Protein AF-0000000084992393 (afdb_homodimer)

InterPro domains:
  IPR022476 Spore protein YabP/YqfC [PF07873] (16-88)
  IPR038705 YabP superfamily [G3DSA:2.60.40.2000] (27-83)

Radius of gyration: 20.04 Å; Cα contacts (8 Å, |Δi|>4): 445; chains: 2; bounding box: 53×51×75 Å

pLDDT: mean 79.69, std 23.75, range [25.02, 98.75]

Secondary structure (DSSP, 8-state):
------------TTS---EEEEETTTEEEEESEEEEEEE-SSEEEEEETTEEEEEEEEEEEEEEEETTTTEEEEEEEEEEEEEE-STTHHHHHHHHHHHHHHHH-/------------TTS---EEEEETTTEEEEESEEEEEEE-SSEEEEEETTEEEEEEEEEEEEEEEETTTTEEEEEEEEEEEEEE-STTHHHHHHHHHHHHHHHH-

Nearest PDB structures (foldseek):
  3ipf-assembly3_B  TM=9.757E-01  e=3.980E-05  Desulfitobacterium hafniense Y51
  3ipf-assembly2_A  TM=9.424E-01  e=3.560E-05  Desulfitobacterium hafniense Y51
  5ked-assembly1_D  TM=4.218E-01  e=1.353E+00  Klebsiella pneumoniae
  5kec-assembly3_A  TM=4.014E-01  e=6.454E+00  Klebsiella pneumoniae
  5kgo-assembly1_D  TM=3.257E-01  e=3.493E+00  Klebsiella pneumoniae

Solvent-accessible surface area (backbone atoms only — not comparable to full-atom values): 11212 Å² total; per-residue (Å²): 134,84,82,74,76,78,77,78,73,77,63,78,74,60,81,48,66,39,33,38,38,34,44,69,46,35,38,36,41,35,33,20,33,65,44,75,60,64,69,50,41,47,38,38,34,29,37,34,83,86,37,35,36,38,39,30,35,42,65,39,40,80,76,42,79,37,62,91,73,8,38,38,29,37,35,32,45,57,34,32,43,33,52,48,58,72,83,51,53,69,75,43,51,63,56,48,50,54,51,48,52,59,54,73,94,132,83,81,75,75,79,74,78,75,76,62,78,73,59,82,46,66,39,34,39,37,33,44,68,46,35,38,36,39,34,33,20,33,66,43,74,61,66,70,48,42,46,36,38,35,30,37,36,86,88,38,36,37,39,40,31,35,43,64,40,40,81,76,42,77,36,63,89,72,7,40,37,31,37,35,31,44,57,35,31,43,34,51,48,60,71,84,53,53,68,75,43,50,64,57,48,51,56,51,51,51,57,55,75,94

Structure (mmCIF, N/CA/C/O backbone):
data_AF-0000000084992393-model_v1
#
loop_
_entity.id
_entity.type
_entity.pdbx_description
1 polymer 'YabP family protein'
#
loop_
_atom_site.group_PDB
_atom_site.id
_atom_site.type_symbol
_atom_site.label_atom_id
_atom_site.label_alt_id
_atom_site.label_comp_id
_atom_site.label_asym_id
_atom_site.label_entity_id
_atom_site.label_seq_id
_atom_site.pdbx_PDB_ins_code
_atom_site.Cartn_x
_atom_site.Cartn_y
_atom_site.Cartn_z
_atom_site.occupancy
_atom_site.B_iso_or_equiv
_atom_site.auth_seq_id
_atom_site.auth_comp_id
_atom_site.auth_asym_id
_atom_site.auth_atom_id
_atom_site.pdbx_PDB_model_num
ATOM 1 N N . MET A 1 1 ? -7.574 -2.109 -56.125 1 25.33 1 MET A N 1
ATOM 2 C CA . MET A 1 1 ? -7.016 -1.32 -55.031 1 25.33 1 MET A CA 1
ATOM 3 C C . MET A 1 1 ? -6.961 -2.137 -53.75 1 25.33 1 MET A C 1
ATOM 5 O O . MET A 1 1 ? -7.973 -2.693 -53.312 1 25.33 1 MET A O 1
ATOM 9 N N . ALA A 1 2 ? -5.883 -2.693 -53.281 1 28.75 2 ALA A N 1
ATOM 10 C CA . ALA A 1 2 ? -5.738 -3.811 -52.375 1 28.75 2 ALA A CA 1
ATOM 11 C C . ALA A 1 2 ? -5.961 -3.357 -50.938 1 28.75 2 ALA A C 1
ATOM 13 O O . ALA A 1 2 ? -5.57 -2.25 -50.562 1 28.75 2 ALA A O 1
ATOM 14 N N . ILE A 1 3 ? -6.984 -3.684 -50.188 1 27.61 3 ILE A N 1
ATOM 15 C CA . ILE A 1 3 ? -7.371 -3.273 -48.812 1 27.61 3 ILE A CA 1
ATOM 16 C C . ILE A 1 3 ? -6.289 -3.682 -47.844 1 27.61 3 ILE A C 1
ATOM 18 O O . ILE A 1 3 ? -5.898 -4.852 -47.781 1 27.61 3 ILE A O 1
ATOM 22 N N . GLU A 1 4 ? -5.297 -3.037 -47.531 1 27.86 4 GLU A N 1
ATOM 23 C CA . GLU A 1 4 ? -4.191 -3.408 -46.656 1 27.86 4 GLU A CA 1
ATOM 24 C C . GLU A 1 4 ? -4.672 -3.633 -45.25 1 27.86 4 GLU A C 1
ATOM 26 O O . GLU A 1 4 ? -5.332 -2.77 -44.656 1 27.86 4 GLU A O 1
ATOM 31 N N . ILE A 1 5 ? -5.09 -4.793 -44.875 1 26.44 5 ILE A N 1
ATOM 32 C CA . ILE A 1 5 ? -5.457 -5.199 -43.531 1 26.44 5 ILE A CA 1
ATOM 33 C C . ILE A 1 5 ? -4.344 -4.816 -42.562 1 26.44 5 ILE A C 1
ATOM 35 O O . ILE A 1 5 ? -3.229 -5.336 -42.625 1 26.44 5 ILE A O 1
ATOM 39 N N . ARG A 1 6 ? -3.939 -3.625 -42.281 1 32.31 6 ARG A N 1
ATOM 40 C CA . ARG A 1 6 ? -3.008 -3.219 -41.25 1 32.31 6 ARG A CA 1
ATOM 41 C C . ARG A 1 6 ? -3.232 -4.023 -39.969 1 32.31 6 ARG A C 1
ATOM 43 O O . ARG A 1 6 ? -4.293 -3.928 -39.344 1 32.31 6 ARG A O 1
ATOM 50 N N . ARG A 1 7 ? -3.041 -5.324 -39.812 1 30.08 7 ARG A N 1
ATOM 51 C CA . ARG A 1 7 ? -2.951 -6.328 -38.781 1 30.08 7 ARG A CA 1
ATOM 52 C C . ARG A 1 7 ? -2.229 -5.773 -37.562 1 30.08 7 ARG A C 1
ATOM 54 O O . ARG A 1 7 ? -1 -5.672 -37.531 1 30.08 7 ARG A O 1
ATOM 61 N N . GLY A 1 8 ? -2.414 -4.566 -37.062 1 35.12 8 GLY A N 1
ATOM 62 C CA . GLY A 1 8 ? -2.008 -3.887 -35.844 1 35.12 8 GLY A CA 1
ATOM 63 C C . GLY A 1 8 ? -1.893 -4.82 -34.656 1 35.12 8 GLY A C 1
ATOM 64 O O . GLY A 1 8 ? -2.9 -5.305 -34.125 1 35.12 8 GLY A O 1
ATOM 65 N N . GLY A 1 9 ? -1.032 -5.82 -34.625 1 33.69 9 GLY A N 1
ATOM 66 C CA . GLY A 1 9 ? -0.6 -6.93 -33.781 1 33.69 9 GLY A CA 1
ATOM 67 C C . GLY A 1 9 ? -0.574 -6.586 -32.312 1 33.69 9 GLY A C 1
ATOM 68 O O . GLY A 1 9 ? 0.218 -5.75 -31.859 1 33.69 9 GLY A O 1
ATOM 69 N N . GLU A 1 10 ? -1.63 -6.422 -31.703 1 34.16 10 GLU A N 1
ATOM 70 C CA . GLU A 1 10 ? -1.943 -6.395 -30.281 1 34.16 10 GLU A CA 1
ATOM 71 C C . GLU A 1 10 ? -1.099 -7.402 -29.5 1 34.16 10 GLU A C 1
ATOM 73 O O . GLU A 1 10 ? -1.395 -8.602 -29.516 1 34.16 10 GLU A O 1
ATOM 78 N N . LYS A 1 11 ? 0.183 -7.543 -29.797 1 37.25 11 LYS A N 1
ATOM 79 C CA . LYS A 1 11 ? 1.171 -8.297 -29.031 1 37.25 11 LYS A CA 1
ATOM 80 C C . LYS A 1 11 ? 0.757 -8.43 -27.578 1 37.25 11 LYS A C 1
ATOM 82 O O . LYS A 1 11 ? 0.057 -7.562 -27.047 1 37.25 11 LYS A O 1
ATOM 87 N N . MET A 1 12 ? 0.707 -9.734 -27.031 1 35.75 12 MET A N 1
ATOM 88 C CA . MET A 1 12 ? 0.339 -10.164 -25.672 1 35.75 12 MET A CA 1
ATOM 89 C C . MET A 1 12 ? 0.894 -9.203 -24.625 1 35.75 12 MET A C 1
ATOM 91 O O . MET A 1 12 ? 2 -9.398 -24.125 1 35.75 12 MET A O 1
ATOM 95 N N . GLU A 1 13 ? 1.14 -8.094 -24.922 1 41.34 13 GLU A N 1
ATOM 96 C CA . GLU A 1 13 ? 1.379 -7.039 -23.938 1 41.34 13 GLU A CA 1
ATOM 97 C C . GLU A 1 13 ? 0.728 -7.375 -22.609 1 41.34 13 GLU A C 1
ATOM 99 O O . GLU A 1 13 ? 0.691 -6.543 -21.703 1 41.34 13 GLU A O 1
ATOM 104 N N . GLY A 1 14 ? -0.02 -8.312 -22.406 1 42 14 GLY A N 1
ATOM 105 C CA . GLY A 1 14 ? -0.809 -9.062 -21.438 1 42 14 GLY A CA 1
ATOM 106 C C . GLY A 1 14 ? 0.001 -9.539 -20.25 1 42 14 GLY A C 1
ATOM 107 O O . GLY A 1 14 ? -0.522 -10.234 -19.375 1 42 14 GLY A O 1
ATOM 108 N N . ALA A 1 15 ? 1.089 -10.094 -20.672 1 48.75 15 ALA A N 1
ATOM 109 C CA . ALA A 1 15 ? 1.801 -10.523 -19.469 1 48.75 15 ALA A CA 1
ATOM 110 C C . ALA A 1 15 ? 1.79 -9.422 -18.406 1 48.75 15 ALA A C 1
ATOM 112 O O . ALA A 1 15 ? 2.346 -8.344 -18.625 1 48.75 15 ALA A O 1
ATOM 113 N N . GLY A 1 16 ? 0.555 -9.102 -17.844 1 67.25 16 GLY A N 1
ATOM 114 C CA . GLY A 1 16 ? -0.214 -8.078 -17.156 1 67.25 16 GLY A CA 1
ATOM 115 C C . GLY A 1 16 ? 0.619 -7.25 -16.203 1 67.25 16 GLY A C 1
ATOM 116 O O . GLY A 1 16 ? 1.687 -7.684 -15.766 1 67.25 16 GLY A O 1
ATOM 117 N N . ARG A 1 17 ? 0.593 -5.906 -16.328 1 89.06 17 ARG A N 1
ATOM 118 C CA . ARG A 1 17 ? 1.164 -4.914 -15.414 1 89.06 17 ARG A CA 1
ATOM 119 C C . ARG A 1 17 ? 0.577 -5.055 -14.016 1 89.06 17 ARG A C 1
ATOM 121 O O . ARG A 1 17 ? -0.581 -5.445 -13.859 1 89.06 17 ARG A O 1
ATOM 128 N N . HIS A 1 18 ? 1.533 -5.039 -13.086 1 96.69 18 HIS A N 1
ATOM 129 C CA . HIS A 1 18 ? 1.067 -5.016 -11.703 1 96.69 18 HIS A CA 1
ATOM 130 C C . HIS A 1 18 ? 0.791 -3.592 -11.234 1 96.69 18 HIS A C 1
ATOM 132 O O . HIS A 1 18 ? 1.672 -2.732 -11.297 1 96.69 18 HIS A O 1
ATOM 138 N N . THR A 1 19 ? -0.368 -3.4 -10.906 1 97.81 19 THR A N 1
ATOM 139 C CA . THR A 1 19 ? -0.789 -2.1 -10.391 1 97.81 19 THR A CA 1
ATOM 140 C C . THR A 1 19 ? -1.691 -2.266 -9.172 1 97.81 19 THR A C 1
ATOM 142 O O . THR A 1 19 ? -2.428 -3.248 -9.07 1 97.81 19 THR A O 1
ATOM 145 N N . ILE A 1 20 ? -1.562 -1.345 -8.188 1 98.31 20 ILE A N 1
ATOM 146 C CA . ILE A 1 20 ? -2.465 -1.277 -7.043 1 98.31 20 ILE A CA 1
ATOM 147 C C . ILE A 1 20 ? -3.143 0.091 -7.004 1 98.31 20 ILE A C 1
ATOM 149 O O . ILE 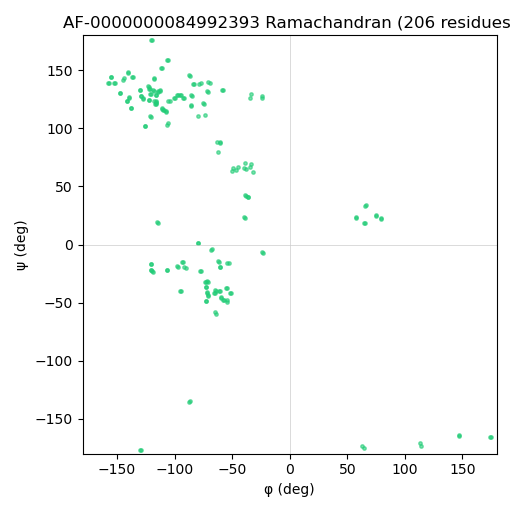A 1 20 ? -2.482 1.122 -7.152 1 98.31 20 ILE A O 1
ATOM 153 N N . THR A 1 21 ? -4.426 0.088 -6.883 1 98.56 21 THR A N 1
ATOM 154 C CA . THR A 1 21 ? -5.18 1.313 -6.637 1 98.56 21 THR A CA 1
ATOM 155 C C . THR A 1 21 ? -5.996 1.2 -5.355 1 98.56 21 THR A C 1
ATOM 157 O O . THR A 1 21 ? -6.758 0.245 -5.18 1 98.56 21 THR A O 1
ATOM 160 N N . LEU A 1 22 ? -5.801 2.096 -4.48 1 98.5 22 LEU A N 1
ATOM 161 C CA . LEU A 1 22 ? -6.562 2.17 -3.238 1 98.5 22 LEU A CA 1
ATOM 162 C C . LEU A 1 22 ? -7.375 3.459 -3.174 1 98.5 22 LEU A C 1
ATOM 164 O O . LEU A 1 22 ? -6.82 4.555 -3.281 1 98.5 22 LEU A O 1
ATOM 168 N N . GLN A 1 23 ? -8.664 3.244 -3.029 1 97.75 23 GLN A N 1
ATOM 169 C CA . GLN A 1 23 ? -9.562 4.395 -2.957 1 97.75 23 GLN A CA 1
ATOM 170 C C . GLN A 1 23 ? -10.125 4.562 -1.549 1 97.75 23 GLN A C 1
ATOM 172 O O . GLN A 1 23 ? -10.82 3.68 -1.044 1 97.75 23 GLN A O 1
ATOM 177 N N . GLU A 1 24 ? -9.789 5.672 -0.884 1 95.88 24 GLU A N 1
ATOM 178 C CA . GLU A 1 24 ? -10.305 6.117 0.408 1 95.88 24 GLU A CA 1
ATOM 179 C C . GLU A 1 24 ? -10.062 5.066 1.488 1 95.88 24 GLU A C 1
ATOM 181 O O . GLU A 1 24 ? -10.891 4.891 2.387 1 95.88 24 GLU A O 1
ATOM 186 N N . ARG A 1 25 ? -9.078 4.227 1.242 1 96.88 25 ARG A N 1
ATOM 187 C CA . ARG A 1 25 ? -8.703 3.129 2.127 1 96.88 25 ARG A CA 1
ATOM 188 C C . ARG A 1 25 ? -9.82 2.092 2.213 1 96.88 25 ARG A C 1
ATOM 190 O O . ARG A 1 25 ? -9.844 1.278 3.137 1 96.88 25 ARG A O 1
ATOM 197 N N . LYS A 1 26 ? -10.789 2.066 1.25 1 97.88 26 LYS A N 1
ATOM 198 C CA . LYS A 1 26 ? -11.977 1.229 1.385 1 97.88 26 LYS A CA 1
ATOM 199 C C . LYS A 1 26 ? -12.078 0.226 0.239 1 97.88 26 LYS A C 1
ATOM 201 O O . LYS A 1 26 ? -12.781 -0.78 0.346 1 97.88 26 LYS A O 1
ATOM 206 N N . ARG A 1 27 ? -11.453 0.531 -0.788 1 98.62 27 ARG A N 1
ATOM 207 C CA . ARG A 1 27 ? -11.523 -0.331 -1.963 1 98.62 27 ARG A CA 1
ATOM 208 C C . ARG A 1 27 ? -10.164 -0.423 -2.654 1 98.62 27 ARG A C 1
ATOM 210 O O . ARG A 1 27 ? -9.602 0.594 -3.064 1 98.62 27 ARG A O 1
ATOM 217 N N . LEU A 1 28 ? -9.703 -1.655 -2.797 1 98.69 28 LEU A N 1
ATOM 218 C CA . LEU A 1 28 ? -8.414 -1.888 -3.445 1 98.69 28 LEU A CA 1
ATOM 219 C C . LEU A 1 28 ? -8.586 -2.738 -4.699 1 98.69 28 LEU A C 1
ATOM 221 O O . LEU A 1 28 ? -9.305 -3.74 -4.684 1 98.69 28 LEU A O 1
ATOM 225 N N . VAL A 1 29 ? -7.953 -2.275 -5.746 1 98.38 29 VAL A N 1
ATOM 226 C CA . VAL A 1 29 ? -7.875 -3.047 -6.98 1 98.38 29 VAL A CA 1
ATOM 227 C C . VAL A 1 29 ? -6.418 -3.393 -7.285 1 98.38 29 VAL A C 1
ATOM 229 O O . VAL A 1 29 ? -5.57 -2.502 -7.371 1 98.38 29 VAL A O 1
ATOM 232 N N . ALA A 1 30 ? -6.152 -4.656 -7.371 1 98.19 30 ALA A N 1
ATOM 233 C CA . ALA A 1 30 ? -4.824 -5.125 -7.754 1 98.19 30 ALA A CA 1
ATOM 234 C C . ALA A 1 30 ? -4.863 -5.855 -9.094 1 98.19 30 ALA A C 1
ATOM 236 O O . ALA A 1 30 ? -5.742 -6.688 -9.328 1 98.19 30 ALA A O 1
ATOM 237 N N . GLU A 1 31 ? -3.965 -5.473 -9.945 1 97.12 31 GLU A N 1
ATOM 238 C CA . GLU A 1 31 ? -3.73 -6.188 -11.203 1 97.12 31 GLU A CA 1
ATOM 239 C C . GLU A 1 31 ? -2.434 -6.988 -11.141 1 97.12 31 GLU A C 1
ATOM 241 O O . GLU A 1 31 ? -1.516 -6.645 -10.398 1 97.12 31 GLU A O 1
ATOM 246 N N . GLY A 1 32 ? -2.361 -7.988 -12.016 1 96.69 32 GLY A N 1
ATOM 247 C CA . GLY A 1 32 ? -1.168 -8.82 -12.039 1 96.69 32 GLY A CA 1
ATOM 248 C C . GLY A 1 32 ? -1.095 -9.797 -10.875 1 96.69 32 GLY A C 1
ATOM 249 O O . GLY A 1 32 ? -0.006 -10.109 -10.391 1 96.69 32 GLY A O 1
ATOM 250 N N . VAL A 1 33 ? -2.24 -10.141 -10.344 1 96.56 33 VAL A N 1
ATOM 251 C CA . VAL A 1 33 ? -2.334 -11.125 -9.266 1 96.56 33 VAL A CA 1
ATOM 252 C C . VAL A 1 33 ? -2.395 -12.531 -9.859 1 96.56 33 VAL A C 1
ATOM 254 O O . VAL A 1 33 ? -3.209 -12.805 -10.742 1 96.56 33 VAL A O 1
ATOM 257 N N . ARG A 1 34 ? -1.54 -13.336 -9.359 1 95.94 34 ARG A N 1
ATOM 258 C CA . ARG A 1 34 ? -1.445 -14.688 -9.898 1 95.94 34 ARG A CA 1
ATOM 259 C C . ARG A 1 34 ? -2.277 -15.664 -9.078 1 95.94 34 ARG A C 1
ATOM 261 O O . ARG A 1 34 ? -2.875 -16.594 -9.625 1 95.94 34 ARG A O 1
ATOM 268 N N . GLN A 1 35 ? -2.242 -15.477 -7.773 1 96.25 35 GLN A N 1
ATOM 269 C CA . GLN A 1 35 ? -2.938 -16.375 -6.859 1 96.25 35 GLN A CA 1
ATOM 270 C C . GLN A 1 35 ? -3.266 -15.672 -5.543 1 96.25 35 GLN A C 1
ATOM 272 O O . GLN A 1 35 ? -2.49 -14.844 -5.066 1 96.25 35 GLN A O 1
ATOM 277 N N . VAL A 1 36 ? -4.387 -16.031 -5.051 1 97.12 36 VAL A N 1
ATOM 278 C CA . VAL A 1 36 ? -4.711 -15.602 -3.699 1 97.12 36 VAL A CA 1
ATOM 279 C C . VAL A 1 36 ? -4.551 -16.766 -2.727 1 97.12 36 VAL A C 1
ATOM 281 O O . VAL A 1 36 ? -5.066 -17.859 -2.967 1 97.12 36 VAL A O 1
ATOM 284 N N . GLY A 1 37 ? -3.727 -16.531 -1.729 1 94.56 37 GLY A N 1
ATOM 285 C CA . GLY A 1 37 ? -3.529 -17.531 -0.697 1 94.56 37 GLY A CA 1
ATOM 286 C C . GLY A 1 37 ? -4.531 -17.422 0.436 1 94.56 37 GLY A C 1
ATOM 287 O O . GLY A 1 37 ? -5.734 -17.297 0.197 1 94.56 37 GLY A O 1
ATOM 288 N N . THR A 1 38 ? -4.094 -17.516 1.626 1 91.25 38 THR A N 1
ATOM 289 C CA . THR A 1 38 ? -4.941 -17.422 2.811 1 91.25 38 THR A CA 1
ATOM 290 C C . THR A 1 38 ? -5.477 -16 2.99 1 91.25 38 THR A C 1
ATOM 292 O O . THR A 1 38 ? -4.77 -15.031 2.715 1 91.25 38 THR A O 1
ATOM 295 N N . PHE A 1 39 ? -6.793 -16.031 3.381 1 94 39 PHE A N 1
ATOM 296 C CA . PHE A 1 39 ? -7.352 -14.711 3.635 1 94 39 PHE A CA 1
ATOM 297 C C . PHE A 1 39 ? -8.344 -14.75 4.793 1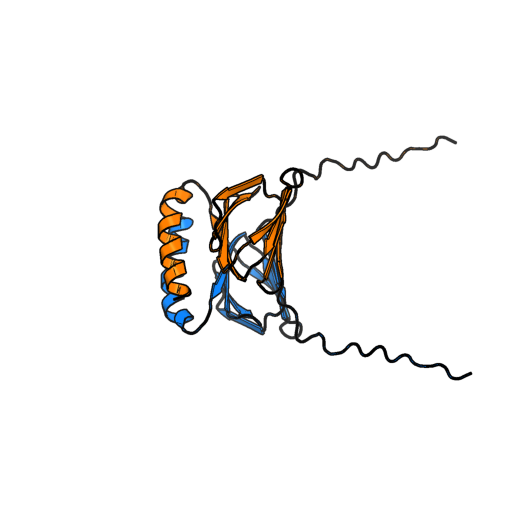 94 39 PHE A C 1
ATOM 299 O O . PHE A 1 39 ? -8.922 -15.805 5.082 1 94 39 PHE A O 1
ATOM 306 N N . SER A 1 40 ? -8.273 -13.68 5.559 1 96.31 40 SER A N 1
ATOM 307 C CA . SER A 1 40 ? -9.234 -13.367 6.617 1 96.31 40 SER A CA 1
ATOM 308 C C . SER A 1 40 ? -9.758 -11.938 6.484 1 96.31 40 SER A C 1
ATOM 310 O O . SER A 1 40 ? -9.453 -11.25 5.512 1 96.31 40 SER A O 1
ATOM 312 N N . ASP A 1 41 ? -10.547 -11.617 7.441 1 96.94 41 ASP A N 1
ATOM 313 C CA . ASP A 1 41 ? -11.078 -10.258 7.375 1 96.94 41 ASP A CA 1
ATOM 314 C C . ASP A 1 41 ? -10.055 -9.242 7.883 1 96.94 41 ASP A C 1
ATOM 316 O O . ASP A 1 41 ? -10.297 -8.031 7.832 1 96.94 41 ASP A O 1
ATOM 320 N N . THR A 1 42 ? -8.906 -9.672 8.258 1 96.06 42 THR A N 1
ATOM 321 C CA . THR A 1 42 ? -7.887 -8.75 8.742 1 96.06 42 THR A CA 1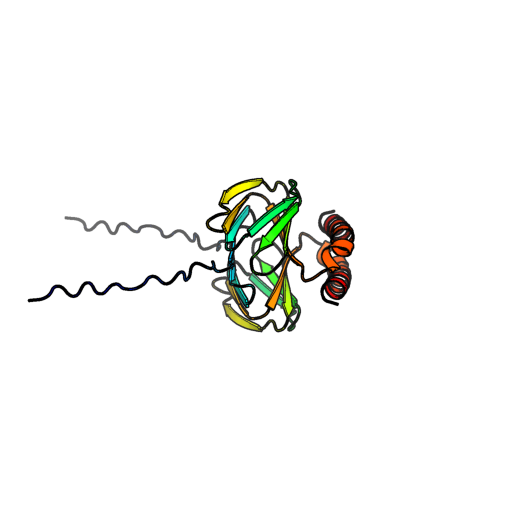
ATOM 322 C C . THR A 1 42 ? -6.633 -8.828 7.879 1 96.06 42 THR A C 1
ATOM 324 O O . THR A 1 42 ? -5.77 -7.945 7.949 1 96.06 42 THR A O 1
ATOM 327 N N . GLU A 1 43 ? -6.5 -9.945 7.047 1 95.5 43 GLU A N 1
ATOM 328 C CA . GLU A 1 43 ? -5.297 -10.133 6.242 1 95.5 43 GLU A CA 1
ATOM 329 C C . GLU A 1 43 ? -5.594 -10.938 4.98 1 95.5 43 GLU A C 1
ATOM 331 O O . GLU A 1 43 ? -6.316 -11.938 5.031 1 95.5 43 GLU A O 1
ATOM 336 N N . ILE A 1 44 ? -5.012 -10.539 3.867 1 97.06 44 ILE A N 1
ATOM 337 C CA . ILE A 1 44 ? -5.047 -11.289 2.615 1 97.06 44 ILE A CA 1
ATOM 338 C C . ILE A 1 44 ? -3.631 -11.422 2.057 1 97.06 44 ILE A C 1
ATOM 340 O O . ILE A 1 44 ? -2.883 -10.438 2.004 1 97.06 44 ILE A O 1
ATOM 344 N N . ARG A 1 45 ? -3.295 -12.609 1.658 1 95.75 45 ARG A N 1
ATOM 345 C CA . ARG A 1 45 ? -2.008 -12.867 1.021 1 95.75 45 ARG A CA 1
ATOM 346 C C . ARG A 1 45 ? -2.193 -13.258 -0.442 1 95.75 45 ARG A C 1
ATOM 348 O O . ARG A 1 45 ? -3.01 -14.125 -0.761 1 95.75 45 ARG A O 1
ATOM 355 N N . ALA A 1 46 ? -1.428 -12.664 -1.249 1 95.56 46 ALA A N 1
ATOM 356 C CA . ALA A 1 46 ? -1.531 -12.961 -2.676 1 95.56 46 ALA A CA 1
ATOM 357 C C . ALA A 1 46 ? -0.153 -13.008 -3.328 1 95.56 46 ALA A C 1
ATOM 359 O O . ALA A 1 46 ? 0.766 -12.305 -2.904 1 95.56 46 ALA A O 1
ATOM 360 N N . ASP A 1 47 ? -0.109 -13.812 -4.277 1 94.62 47 ASP A N 1
ATOM 361 C CA . ASP A 1 47 ? 1.078 -13.836 -5.125 1 94.62 47 ASP A CA 1
ATOM 362 C C . ASP A 1 47 ? 0.876 -12.969 -6.371 1 94.62 47 ASP A C 1
ATOM 364 O O . ASP A 1 47 ? -0.134 -13.102 -7.062 1 94.62 47 ASP A O 1
ATOM 368 N N . THR A 1 48 ? 1.817 -12.102 -6.598 1 94.75 48 THR A N 1
ATOM 369 C CA . THR A 1 48 ? 1.729 -11.227 -7.762 1 94.75 48 THR A CA 1
ATOM 370 C C . THR A 1 48 ? 2.924 -11.43 -8.688 1 94.75 48 THR A C 1
ATOM 372 O O . THR A 1 48 ? 3.818 -12.227 -8.391 1 94.75 48 THR A O 1
ATOM 375 N N . LEU A 1 49 ? 2.877 -10.766 -9.75 1 91.19 49 LEU A N 1
ATOM 376 C CA . LEU A 1 49 ? 3.994 -10.781 -10.688 1 91.19 49 LEU A CA 1
ATOM 377 C C . LEU A 1 49 ? 5.262 -10.25 -10.039 1 91.19 49 LEU A C 1
ATOM 379 O O . LEU A 1 49 ? 6.371 -10.531 -10.5 1 91.19 49 LEU A O 1
ATOM 383 N N . MET A 1 50 ? 5.035 -9.508 -8.922 1 90.19 50 MET A N 1
ATOM 384 C CA . MET A 1 50 ? 6.172 -8.836 -8.305 1 90.19 50 MET A CA 1
ATOM 385 C C . MET A 1 50 ? 6.445 -9.391 -6.91 1 90.19 50 MET A C 1
ATOM 387 O O . MET A 1 50 ? 7.035 -8.711 -6.07 1 90.19 50 MET A O 1
ATOM 391 N N . GLY A 1 51 ? 5.977 -10.516 -6.629 1 89.06 51 GLY A N 1
ATOM 392 C CA . GLY A 1 51 ? 6.195 -11.141 -5.332 1 89.06 51 GLY A CA 1
ATOM 393 C C . GLY A 1 51 ? 4.926 -11.266 -4.512 1 89.06 51 GLY A C 1
ATOM 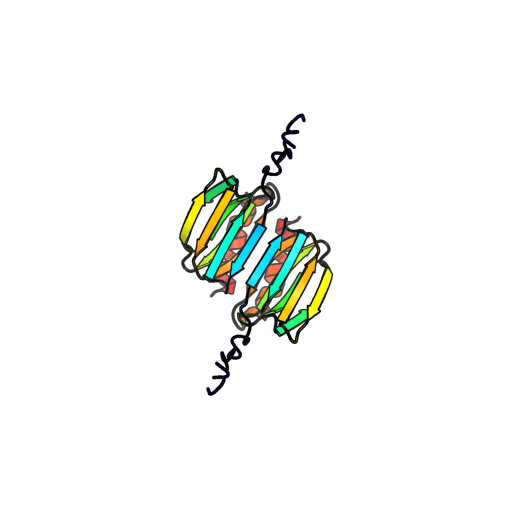394 O O . GLY A 1 51 ? 3.824 -11.055 -5.023 1 89.06 51 GLY A O 1
ATOM 395 N N . GLN A 1 52 ? 5.117 -11.648 -3.295 1 93.19 52 GLN A N 1
ATOM 396 C CA . GLN A 1 52 ? 3.973 -11.805 -2.408 1 93.19 52 GLN A CA 1
ATOM 397 C C . GLN A 1 52 ? 3.498 -10.461 -1.874 1 93.19 52 GLN A C 1
ATOM 399 O O . GLN A 1 52 ? 4.312 -9.617 -1.499 1 93.19 52 GLN A O 1
ATOM 404 N N . LEU A 1 53 ? 2.268 -10.367 -1.86 1 94.38 53 LEU A N 1
ATOM 405 C CA . LEU A 1 53 ? 1.594 -9.164 -1.38 1 94.38 53 LEU A CA 1
ATOM 406 C C . LEU A 1 53 ? 0.769 -9.469 -0.133 1 94.38 53 LEU A C 1
ATOM 408 O O . LEU A 1 53 ? -0.014 -10.422 -0.117 1 94.38 53 LEU A O 1
ATOM 412 N N . LEU A 1 54 ? 0.994 -8.672 0.859 1 95 54 LEU A N 1
ATOM 413 C CA . LEU A 1 54 ? 0.194 -8.758 2.076 1 95 54 LEU A CA 1
ATOM 414 C C . LEU A 1 54 ? -0.698 -7.527 2.229 1 95 54 LEU A C 1
ATOM 416 O O . LEU A 1 54 ? -0.204 -6.402 2.301 1 95 54 LEU A O 1
ATOM 420 N N . LEU A 1 55 ? -1.943 -7.77 2.209 1 96.75 55 LEU A N 1
ATOM 421 C CA . LEU A 1 55 ? -2.932 -6.734 2.486 1 96.75 55 LEU A CA 1
ATOM 422 C C . LEU A 1 55 ? -3.445 -6.844 3.918 1 96.75 55 LEU A C 1
ATOM 424 O O . LEU A 1 55 ? -3.922 -7.902 4.332 1 96.75 55 LEU A O 1
ATOM 428 N N . LYS A 1 56 ? -3.34 -5.742 4.598 1 94.38 56 LYS A N 1
ATOM 429 C CA . LYS A 1 56 ? -3.799 -5.699 5.984 1 94.38 56 LYS A CA 1
ATOM 430 C C . LYS A 1 56 ? -4.93 -4.691 6.16 1 94.38 56 LYS A C 1
ATOM 432 O O . LYS A 1 56 ? -4.902 -3.611 5.566 1 94.38 56 LYS A O 1
ATOM 437 N N . GLY A 1 57 ? -5.871 -5.121 7.047 1 96.06 57 GLY A N 1
ATOM 438 C CA . GLY A 1 57 ? -6.977 -4.207 7.301 1 96.06 57 GLY A CA 1
ATOM 439 C C . GLY A 1 57 ? -8.055 -4.809 8.18 1 96.06 57 GLY A C 1
ATOM 440 O O . GLY A 1 57 ? -7.777 -5.688 9 1 96.06 57 GLY A O 1
ATOM 441 N N . GLU A 1 58 ? -9.109 -4.145 8.148 1 96.5 58 GLU A N 1
ATOM 442 C CA . GLU A 1 58 ? -10.281 -4.605 8.891 1 96.5 58 GLU A CA 1
ATOM 443 C C . GLU A 1 58 ? -11.484 -4.793 7.969 1 96.5 58 GLU A C 1
ATOM 445 O O . GLU A 1 58 ? -11.75 -3.947 7.117 1 96.5 58 GLU A O 1
ATOM 450 N N . GLY A 1 59 ? -12.148 -5.914 8.203 1 97.81 59 GLY A N 1
ATOM 451 C CA . GLY A 1 59 ? -13.336 -6.176 7.414 1 97.81 59 GLY A CA 1
ATOM 452 C C . GLY A 1 59 ? -13.039 -6.398 5.941 1 97.81 59 GLY A C 1
ATOM 453 O O . GLY A 1 59 ? -13.82 -6.004 5.074 1 97.81 59 GLY A O 1
ATOM 454 N N . LEU A 1 60 ? -11.93 -6.977 5.668 1 97.69 60 LEU A N 1
ATOM 455 C CA . LEU A 1 60 ? -11.531 -7.207 4.285 1 97.69 60 LEU A CA 1
ATOM 456 C C . LEU A 1 60 ? -12.383 -8.297 3.645 1 97.69 60 LEU A C 1
ATOM 458 O O . LEU A 1 60 ? -12.609 -9.352 4.246 1 97.69 60 LEU A O 1
ATOM 462 N N . GLN A 1 61 ? -12.875 -7.973 2.434 1 98.31 61 GLN A N 1
ATOM 463 C CA . GLN A 1 61 ? -13.695 -8.906 1.671 1 98.31 61 GLN A CA 1
ATOM 464 C C . GLN A 1 61 ? -13.344 -8.859 0.186 1 98.31 61 GLN A C 1
ATOM 466 O O . GLN A 1 61 ? -13.398 -7.797 -0.435 1 98.31 61 GLN A O 1
ATOM 471 N N . ILE A 1 62 ? -13.055 -10.008 -0.31 1 98.44 62 ILE A N 1
ATOM 472 C CA . ILE A 1 62 ? -12.82 -10.086 -1.747 1 98.44 62 ILE A CA 1
ATOM 473 C C . ILE A 1 62 ? -14.148 -9.992 -2.496 1 98.44 62 ILE A C 1
ATOM 475 O O . ILE A 1 62 ? -15.023 -10.836 -2.33 1 98.44 62 ILE A O 1
ATOM 479 N N . THR A 1 63 ? -14.266 -9.023 -3.33 1 98.5 63 THR A N 1
ATOM 480 C CA . THR A 1 63 ? -15.523 -8.82 -4.039 1 98.5 63 THR A CA 1
ATOM 481 C C . THR A 1 63 ? -15.391 -9.227 -5.504 1 98.5 63 THR A C 1
ATOM 483 O O . THR A 1 63 ? -16.391 -9.453 -6.184 1 98.5 63 THR A O 1
ATOM 486 N N . GLU A 1 64 ? -14.172 -9.234 -5.973 1 98 64 GLU A N 1
ATOM 487 C CA . GLU A 1 64 ? -13.906 -9.68 -7.336 1 98 64 GLU A CA 1
ATOM 488 C C . GLU A 1 64 ? -12.539 -10.359 -7.441 1 98 64 GLU A C 1
ATOM 490 O O . GLU A 1 64 ? -11.547 -9.844 -6.93 1 98 64 GLU A O 1
ATOM 495 N N . LEU A 1 65 ? -12.5 -11.523 -8.039 1 97.12 65 LEU A N 1
ATOM 496 C CA . LEU A 1 65 ? -11.266 -12.227 -8.352 1 97.12 65 LEU A CA 1
ATOM 497 C C . LEU A 1 65 ? -11.328 -12.844 -9.742 1 97.12 65 LEU A C 1
ATOM 499 O O . LEU A 1 65 ? -12.227 -13.633 -10.039 1 97.12 65 LEU A O 1
ATOM 503 N N . ASN A 1 66 ? -10.508 -12.438 -10.562 1 96.88 66 ASN A N 1
ATOM 504 C CA . ASN A 1 66 ? -10.312 -13.039 -11.875 1 96.88 66 ASN A CA 1
ATOM 505 C C . ASN A 1 66 ? -8.852 -13.422 -12.102 1 96.88 66 ASN A C 1
ATOM 507 O O . ASN A 1 66 ? -8.016 -12.562 -12.391 1 96.88 66 ASN A O 1
ATOM 511 N N . LEU A 1 67 ? -8.555 -14.57 -11.984 1 92.12 67 LEU A N 1
ATOM 512 C CA . LEU A 1 67 ? -7.164 -15.008 -12.039 1 92.12 67 LEU A CA 1
ATOM 513 C C . LEU A 1 67 ? -6.668 -15.047 -13.484 1 92.12 67 LEU A C 1
ATOM 515 O O . LEU A 1 67 ? -5.457 -15.008 -13.727 1 92.12 67 LEU A O 1
ATOM 519 N N . GLU A 1 68 ? -7.555 -15.164 -14.484 1 92.38 68 GLU A N 1
ATOM 520 C CA . GLU A 1 68 ? -7.148 -15.109 -15.883 1 92.38 68 GLU A CA 1
ATOM 521 C C . GLU A 1 68 ? -6.598 -13.734 -16.25 1 92.38 68 GLU A C 1
ATOM 523 O O . GLU A 1 68 ? -5.551 -13.625 -16.891 1 92.38 68 GLU A O 1
ATOM 528 N N . THR A 1 69 ? -7.234 -12.711 -15.773 1 93.25 69 THR A N 1
ATOM 529 C CA . THR A 1 69 ? -6.793 -11.352 -16.062 1 93.25 69 THR A CA 1
ATOM 530 C C . THR A 1 69 ? -5.859 -10.844 -14.969 1 93.25 69 THR A C 1
ATOM 532 O O . THR A 1 69 ? -5.203 -9.82 -15.133 1 93.25 69 THR A O 1
ATOM 535 N N . GLY A 1 70 ? -5.887 -11.555 -13.891 1 95.69 70 GLY A N 1
ATOM 536 C CA . GLY A 1 70 ? -5.066 -11.172 -12.75 1 95.69 70 GLY A CA 1
ATOM 537 C C . GLY A 1 70 ? -5.668 -10.047 -11.93 1 95.69 70 GLY A C 1
ATOM 538 O O . GLY A 1 70 ? -4.945 -9.289 -11.281 1 95.69 70 GLY A O 1
ATOM 539 N N . ARG A 1 71 ? -6.895 -9.82 -11.977 1 97.25 71 ARG A N 1
ATOM 540 C CA . ARG A 1 71 ? -7.559 -8.711 -11.305 1 97.25 71 ARG A CA 1
ATOM 541 C C . ARG A 1 71 ? -8.156 -9.164 -9.977 1 97.25 71 ARG A C 1
ATOM 543 O O . ARG A 1 71 ? -8.867 -10.172 -9.914 1 97.25 71 ARG A O 1
ATOM 550 N N . LEU A 1 72 ? -7.883 -8.469 -8.867 1 98.38 72 LEU A N 1
ATOM 551 C CA . LEU A 1 72 ? -8.398 -8.672 -7.52 1 98.38 72 LEU A CA 1
ATOM 552 C C . LEU A 1 72 ? -8.984 -7.379 -6.957 1 98.38 72 LEU A C 1
ATOM 554 O O . LEU A 1 72 ? -8.32 -6.34 -6.973 1 98.38 72 LEU A O 1
ATOM 558 N N . VAL A 1 73 ? -10.195 -7.434 -6.547 1 98.69 73 VAL A N 1
ATOM 559 C CA . VAL A 1 73 ? -10.82 -6.293 -5.887 1 98.69 73 VAL A CA 1
ATOM 560 C C . VAL A 1 73 ? -11.18 -6.656 -4.449 1 98.69 73 VAL A C 1
ATOM 562 O O . VAL A 1 73 ? -11.867 -7.648 -4.211 1 98.69 73 VAL A O 1
ATOM 565 N N . VAL A 1 74 ? -10.703 -5.93 -3.521 1 98.69 74 VAL A N 1
ATOM 566 C CA . VAL A 1 74 ? -10.953 -6.145 -2.1 1 98.69 74 VAL A CA 1
ATOM 567 C C . VAL A 1 74 ? -11.594 -4.895 -1.493 1 98.69 74 VAL A C 1
ATOM 569 O O . VAL A 1 74 ? -11.156 -3.773 -1.762 1 98.69 74 VAL A O 1
ATOM 572 N N . GLU A 1 75 ? -12.625 -5.082 -0.732 1 98.69 75 GLU A N 1
ATOM 573 C CA . GLU A 1 75 ? -13.242 -4 0.031 1 98.69 75 GLU A CA 1
A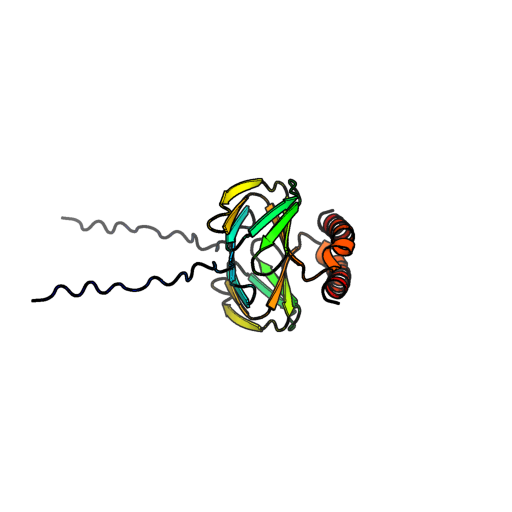TOM 574 C C . GLU A 1 75 ? -13.016 -4.18 1.528 1 98.69 75 GLU A C 1
ATOM 576 O O . GLU A 1 75 ? -12.875 -5.309 2.01 1 98.69 75 GLU A O 1
ATOM 581 N N . GLY A 1 76 ? -12.992 -3.107 2.242 1 98.19 76 GLY A N 1
ATOM 582 C CA . GLY A 1 76 ? -12.719 -3.033 3.67 1 98.19 76 GLY A CA 1
ATOM 583 C C . GLY A 1 76 ? -12.008 -1.757 4.074 1 98.19 76 GLY A C 1
ATOM 584 O O . GLY A 1 76 ? -12.062 -0.754 3.361 1 98.19 76 GLY A O 1
ATOM 585 N N . ASN A 1 77 ? -11.445 -1.752 5.309 1 96.94 77 ASN A N 1
ATOM 586 C CA . ASN A 1 77 ? -10.617 -0.654 5.785 1 96.94 77 ASN A CA 1
ATOM 587 C C . ASN A 1 77 ? -9.141 -1.039 5.809 1 96.94 77 ASN A C 1
ATOM 589 O O . ASN A 1 77 ? -8.695 -1.773 6.695 1 96.94 77 ASN A O 1
ATOM 593 N N . PHE A 1 78 ? -8.391 -0.537 4.832 1 96.75 78 PHE A N 1
ATOM 594 C CA . PHE A 1 78 ? -7.012 -0.976 4.637 1 96.75 78 PHE A CA 1
ATOM 595 C C . PHE A 1 78 ? -6.062 -0.212 5.551 1 96.75 78 PHE A C 1
ATOM 597 O O . PHE A 1 78 ? -6.152 1.013 5.664 1 96.75 78 PHE A O 1
ATOM 604 N N . SER A 1 79 ? -5.137 -0.94 6.109 1 94.62 79 SER A N 1
ATOM 605 C CA . SER A 1 79 ? -4.133 -0.322 6.973 1 94.62 79 SER A CA 1
ATOM 606 C C . SER A 1 79 ? -2.729 -0.518 6.414 1 94.62 79 SER A C 1
ATOM 608 O O . SER A 1 79 ? -1.821 0.262 6.715 1 94.62 79 SER A O 1
ATOM 610 N N . GLY A 1 80 ? -2.549 -1.571 5.582 1 94.75 80 GLY A N 1
ATOM 611 C CA . GLY A 1 80 ? -1.212 -1.812 5.059 1 94.75 80 GLY A CA 1
ATOM 612 C C . GLY A 1 80 ? -1.209 -2.613 3.771 1 94.75 80 GLY A C 1
ATOM 613 O O . GLY A 1 80 ? -1.996 -3.547 3.613 1 94.75 80 GLY A O 1
ATOM 614 N N . ILE A 1 81 ? -0.417 -2.252 2.881 1 96.12 81 ILE A N 1
ATOM 615 C CA . ILE A 1 81 ? -0.062 -2.945 1.648 1 96.12 81 ILE A CA 1
ATOM 616 C C . ILE A 1 81 ? 1.44 -3.211 1.62 1 96.12 81 ILE A C 1
ATOM 618 O O . ILE A 1 81 ? 2.24 -2.281 1.491 1 96.12 81 ILE A O 1
ATOM 622 N N . ILE A 1 82 ? 1.811 -4.469 1.749 1 94.25 82 ILE A N 1
ATOM 623 C CA . ILE A 1 82 ? 3.213 -4.797 1.983 1 94.25 82 ILE A CA 1
ATOM 624 C C . ILE A 1 82 ? 3.666 -5.863 0.987 1 94.25 82 ILE A C 1
ATOM 626 O O . ILE A 1 82 ? 3.002 -6.887 0.819 1 94.25 82 ILE A O 1
ATOM 630 N N . TYR A 1 83 ? 4.723 -5.555 0.346 1 94.19 83 TYR A N 1
ATOM 631 C CA . TYR A 1 83 ? 5.355 -6.551 -0.511 1 94.19 83 TYR A CA 1
ATOM 632 C C . TYR A 1 83 ? 6.426 -7.324 0.249 1 94.19 83 TYR A C 1
ATOM 634 O O . TYR A 1 83 ? 7.312 -6.727 0.865 1 94.19 83 TYR A O 1
ATOM 642 N N . VAL A 1 84 ? 6.328 -8.594 0.25 1 84.69 84 VAL A N 1
ATOM 643 C CA . VAL A 1 84 ? 7.293 -9.453 0.923 1 84.69 84 VAL A CA 1
ATOM 644 C C . VAL A 1 84 ? 8.156 -10.172 -0.112 1 84.69 84 VAL A C 1
ATOM 646 O O . VAL A 1 84 ? 7.637 -10.797 -1.038 1 84.69 84 VAL A O 1
ATOM 649 N N . GLU A 1 85 ? 9.477 -9.727 0.034 1 68.94 85 GLU A N 1
ATOM 650 C CA . GLU A 1 85 ? 10.43 -10.336 -0.884 1 68.94 85 GLU A CA 1
ATOM 651 C C . GLU A 1 85 ? 10.984 -11.641 -0.315 1 68.94 85 GLU A C 1
ATOM 653 O O . GLU A 1 85 ? 11.25 -11.742 0.885 1 68.94 85 GLU A O 1
ATOM 658 N N . GLY A 1 86 ? 11.273 -12.602 -1.103 1 61.34 86 GLY A N 1
ATOM 659 C CA . GLY A 1 86 ? 12.078 -13.789 -0.87 1 61.34 86 GLY A CA 1
ATOM 660 C C . GLY A 1 86 ? 11.508 -14.695 0.21 1 61.34 86 GLY A C 1
ATOM 661 O O . GLY A 1 86 ? 10.375 -14.5 0.66 1 61.34 86 GLY A O 1
ATOM 662 N N . GLN A 1 87 ? 12.312 -15.836 0.615 1 51.12 87 GLN A N 1
ATOM 663 C CA . GLN A 1 87 ? 12.141 -16.891 1.6 1 51.12 87 GLN A CA 1
ATOM 664 C C . GLN A 1 87 ? 11.844 -16.328 2.984 1 51.12 87 GLN A C 1
ATOM 666 O O . GLN A 1 87 ? 11.531 -17.062 3.916 1 51.12 87 GLN A O 1
ATOM 671 N N . ALA A 1 88 ? 12.055 -15.25 3.176 1 50.12 88 ALA A N 1
ATOM 672 C CA . ALA A 1 88 ? 11.859 -14.68 4.508 1 50.12 88 ALA A CA 1
ATOM 673 C C . ALA A 1 88 ? 10.375 -14.633 4.867 1 50.12 88 ALA A C 1
ATOM 675 O O . ALA A 1 88 ? 10.008 -14.195 5.957 1 50.12 88 ALA A O 1
ATOM 676 N N . ALA A 1 89 ? 9.57 -14.984 3.98 1 51.91 89 ALA A N 1
ATOM 677 C CA . ALA A 1 89 ? 8.117 -14.961 4.145 1 51.91 89 ALA A CA 1
ATOM 678 C C . ALA A 1 89 ? 7.699 -15.695 5.414 1 51.91 89 ALA A C 1
ATOM 680 O O . ALA A 1 89 ? 6.727 -15.312 6.07 1 51.91 89 ALA A O 1
ATOM 681 N N . MET A 1 90 ? 8.312 -16.75 5.621 1 49.31 90 MET A N 1
ATOM 682 C CA . MET A 1 90 ? 7.879 -17.594 6.734 1 49.31 90 MET A CA 1
ATOM 683 C C . MET A 1 90 ? 8.062 -16.875 8.062 1 49.31 90 MET A C 1
ATOM 685 O O . MET A 1 90 ? 7.184 -16.906 8.93 1 49.31 90 MET A O 1
ATOM 689 N N . ALA A 1 91 ? 9.266 -16.516 8.352 1 49.22 91 ALA A N 1
ATOM 690 C CA . ALA A 1 91 ? 9.594 -15.898 9.633 1 49.22 91 ALA A CA 1
ATOM 691 C C . ALA A 1 91 ? 8.844 -14.586 9.82 1 49.22 91 ALA A C 1
ATOM 693 O O . ALA A 1 91 ? 8.461 -14.242 10.938 1 49.22 91 ALA A O 1
ATOM 694 N N . SER A 1 92 ? 8.234 -14 8.68 1 54.62 92 SER A N 1
ATOM 695 C CA . SER A 1 92 ? 7.754 -12.625 8.547 1 54.62 92 SER A CA 1
ATOM 696 C C . SER A 1 92 ? 6.297 -12.508 8.977 1 54.62 92 SER A C 1
ATOM 698 O O . SER A 1 92 ? 5.91 -11.523 9.609 1 54.62 92 SER A O 1
ATOM 700 N N . ARG A 1 93 ? 5.652 -13.586 8.984 1 59.06 93 ARG A N 1
ATOM 701 C CA . ARG A 1 93 ? 4.223 -13.539 9.258 1 59.06 93 ARG A CA 1
ATOM 702 C C . ARG A 1 93 ? 3.961 -13.25 10.734 1 59.06 93 ARG A C 1
ATOM 704 O O . ARG A 1 93 ? 3.102 -12.43 11.07 1 59.06 93 ARG A O 1
ATOM 711 N N . LYS A 1 94 ? 4.684 -14.023 11.516 1 61.97 94 LYS A N 1
ATOM 712 C CA . LYS A 1 94 ? 4.457 -13.906 12.953 1 61.97 94 LYS A CA 1
ATOM 713 C C . LYS A 1 94 ? 4.859 -12.523 13.461 1 61.97 94 LYS A C 1
ATOM 715 O O . LYS A 1 94 ? 4.152 -11.93 14.273 1 61.97 94 LYS A O 1
ATOM 720 N N . ASP A 1 95 ? 5.891 -12.125 12.914 1 63.28 95 ASP A N 1
ATOM 721 C CA . ASP A 1 95 ? 6.391 -10.828 13.359 1 63.28 95 ASP A CA 1
ATOM 722 C C . ASP A 1 95 ? 5.496 -9.695 12.875 1 63.28 95 ASP A C 1
ATOM 724 O O . ASP A 1 95 ? 5.215 -8.75 13.617 1 63.28 95 ASP A O 1
ATOM 728 N N . TRP A 1 96 ? 4.902 -9.852 11.742 1 63.91 96 TRP A N 1
ATOM 729 C CA . TRP A 1 96 ? 4.035 -8.82 11.18 1 63.91 96 TRP A CA 1
ATOM 730 C C . TRP A 1 96 ? 2.736 -8.711 11.969 1 63.91 96 TRP A C 1
ATOM 732 O O . TRP A 1 96 ? 2.24 -7.605 12.211 1 63.91 96 TRP A O 1
ATOM 742 N N . ARG A 1 97 ? 2.225 -9.82 12.25 1 68.19 97 ARG A N 1
ATOM 743 C CA . ARG A 1 97 ? 0.985 -9.875 13.023 1 68.19 97 ARG A CA 1
ATOM 744 C C . ARG A 1 97 ? 1.138 -9.156 14.359 1 68.19 97 ARG A C 1
ATOM 746 O O . ARG A 1 97 ? 0.249 -8.406 14.773 1 68.19 97 ARG A O 1
ATOM 753 N N . ARG A 1 98 ? 2.188 -9.492 14.945 1 66.5 98 ARG A N 1
ATOM 754 C CA . ARG A 1 98 ? 2.434 -8.906 16.25 1 66.5 98 ARG A CA 1
ATOM 755 C C . ARG A 1 98 ? 2.545 -7.391 16.172 1 66.5 98 ARG A C 1
ATOM 757 O O . ARG A 1 98 ? 2 -6.672 17 1 66.5 98 ARG A O 1
ATOM 764 N N . LEU A 1 99 ? 3.162 -6.949 15.195 1 64 99 LEU A N 1
ATOM 765 C CA . LEU A 1 99 ? 3.371 -5.516 15.039 1 64 99 LEU A CA 1
ATOM 766 C C . LEU A 1 99 ? 2.068 -4.812 14.672 1 64 99 LEU A C 1
ATOM 768 O O . LEU A 1 99 ? 1.787 -3.719 15.172 1 64 99 LEU A O 1
ATOM 772 N N . TRP A 1 100 ? 1.329 -5.391 13.844 1 70.25 100 TRP A N 1
ATOM 773 C CA . TRP A 1 100 ? 0.035 -4.848 13.445 1 70.25 100 TRP A CA 1
ATOM 774 C C . TRP A 1 100 ? -0.894 -4.711 14.648 1 70.25 100 TRP A C 1
ATOM 776 O O . TRP A 1 100 ? -1.558 -3.684 14.812 1 70.25 100 TRP A O 1
ATOM 786 N N . ASP A 1 101 ? -0.864 -5.805 15.406 1 68.12 101 ASP A N 1
ATOM 787 C CA . ASP A 1 101 ? -1.685 -5.801 16.609 1 68.12 101 ASP A CA 1
ATOM 788 C C . ASP A 1 101 ? -1.344 -4.605 17.5 1 68.12 101 ASP A C 1
ATOM 790 O O . ASP A 1 101 ? -2.234 -3.996 18.109 1 68.12 101 ASP A O 1
ATOM 794 N N . ARG A 1 102 ? -0.171 -4.336 17.516 1 66.19 102 AR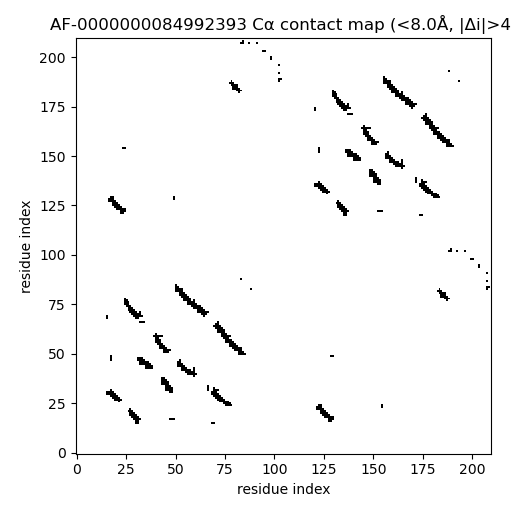G A N 1
ATOM 795 C CA . ARG A 1 102 ? 0.306 -3.271 18.391 1 66.19 102 ARG A CA 1
ATOM 796 C C . ARG A 1 102 ? -0.103 -1.901 17.859 1 66.19 102 ARG A C 1
ATOM 798 O O . ARG A 1 102 ? -0.396 -0.991 18.641 1 66.19 102 ARG A O 1
ATOM 805 N N . LEU A 1 103 ? -0.113 -1.71 16.578 1 63.41 103 LEU A N 1
ATOM 806 C CA . LEU A 1 103 ? -0.4 -0.424 15.953 1 63.41 103 LEU A CA 1
ATOM 807 C C . LEU A 1 103 ? -1.884 -0.088 16.062 1 63.41 103 LEU A C 1
ATOM 809 O O . LEU A 1 103 ? -2.254 1.082 16.188 1 63.41 103 LEU A O 1
ATOM 813 N N . TRP A 1 104 ? -2.68 -1.099 16.031 1 63.19 104 TRP A N 1
ATOM 814 C CA . TRP A 1 104 ? -4.121 -0.869 15.992 1 63.19 104 TRP A CA 1
ATOM 815 C C . TRP A 1 104 ? -4.723 -0.988 17.391 1 63.19 104 TRP A C 1
ATOM 817 O O . TRP A 1 104 ? -5.875 -0.613 17.609 1 63.19 104 TRP A O 1
ATOM 827 N N . ARG A 1 105 ? -3.961 -1.616 18.25 1 58.09 105 ARG A N 1
ATOM 828 C CA . ARG A 1 105 ? -4.418 -1.545 19.625 1 58.09 105 ARG A CA 1
ATOM 829 C C . ARG A 1 105 ? -4.188 -0.155 20.203 1 58.09 105 ARG A C 1
ATOM 831 O O . ARG A 1 105 ? -3.883 0.788 19.469 1 58.09 105 ARG A O 1
ATOM 838 N N . MET B 1 1 ? -35.438 35 -26.094 1 25.02 1 MET B N 1
ATOM 839 C CA . MET B 1 1 ? -35.25 33.656 -25.578 1 25.02 1 MET B CA 1
ATOM 840 C C . MET B 1 1 ? -34.094 33.625 -24.578 1 25.02 1 MET B C 1
ATOM 842 O O . MET B 1 1 ? -33 34.125 -24.859 1 25.02 1 MET B O 1
ATOM 846 N N . ALA B 1 2 ? -34.312 33.5 -23.281 1 28.3 2 ALA B N 1
ATOM 847 C CA . ALA B 1 2 ? -33.406 33.781 -22.172 1 28.3 2 ALA B CA 1
ATOM 848 C C . ALA B 1 2 ? -32.312 32.719 -22.047 1 28.3 2 ALA B C 1
ATOM 850 O O . ALA B 1 2 ? -32.562 31.547 -22.266 1 28.3 2 ALA B O 1
ATOM 851 N N . ILE B 1 3 ? -31.062 32.906 -22.281 1 27.72 3 ILE B N 1
ATOM 852 C CA . ILE B 1 3 ? -29.906 32.031 -22.297 1 27.72 3 ILE B CA 1
ATOM 853 C C . ILE B 1 3 ? -29.688 31.438 -20.906 1 27.72 3 ILE B C 1
ATOM 855 O O . ILE B 1 3 ? -29.547 32.188 -19.938 1 27.72 3 ILE B O 1
ATOM 859 N N . GLU B 1 4 ? -30.297 30.5 -20.422 1 27.69 4 GLU B N 1
ATOM 860 C CA . GLU B 1 4 ? -30.156 29.938 -19.078 1 27.69 4 GLU B CA 1
ATOM 861 C C . GLU B 1 4 ? -28.75 29.422 -18.828 1 27.69 4 GLU B C 1
ATOM 863 O O . GLU B 1 4 ? -28.219 28.625 -19.609 1 27.69 4 GLU B O 1
ATOM 868 N N . ILE B 1 5 ? -27.875 30.234 -18.391 1 27.16 5 ILE B N 1
ATOM 869 C CA . ILE B 1 5 ? -26.531 29.875 -17.953 1 27.16 5 ILE B CA 1
ATOM 870 C C . ILE B 1 5 ? -26.609 28.703 -16.969 1 27.16 5 ILE B C 1
ATOM 872 O O . ILE B 1 5 ? -27.188 28.828 -15.891 1 27.16 5 ILE B O 1
ATOM 876 N N . ARG B 1 6 ? -27 27.516 -17.25 1 32.06 6 ARG B N 1
ATOM 877 C CA . ARG B 1 6 ? -26.922 26.344 -16.391 1 32.06 6 ARG B CA 1
ATOM 878 C C . ARG B 1 6 ? -25.641 26.328 -15.586 1 32.06 6 ARG B C 1
ATOM 880 O O . ARG B 1 6 ? -24.547 26.234 -16.141 1 32.06 6 ARG B O 1
ATOM 887 N N . ARG B 1 7 ? -25.312 27.219 -14.656 1 30.31 7 ARG B N 1
ATOM 888 C CA . ARG B 1 7 ? -24.328 27.328 -13.586 1 30.31 7 ARG B CA 1
ATOM 889 C C . ARG B 1 7 ? -24.078 25.984 -12.914 1 30.31 7 ARG B C 1
ATOM 891 O O . ARG B 1 7 ? -24.875 25.547 -12.086 1 30.31 7 ARG B O 1
ATOM 898 N N . GLY B 1 8 ? -23.984 24.891 -13.578 1 35.34 8 GLY B N 1
ATOM 899 C CA . GLY B 1 8 ? -23.641 23.547 -13.133 1 35.34 8 GLY B CA 1
ATOM 900 C C . GLY B 1 8 ? -22.625 23.547 -11.992 1 35.34 8 GLY B C 1
ATOM 901 O O . GLY B 1 8 ? -21.484 23.953 -12.18 1 35.34 8 GLY B O 1
ATOM 902 N N . GLY B 1 9 ? -22.953 23.984 -10.797 1 33.91 9 GLY B N 1
ATOM 903 C CA . GLY B 1 9 ? -22.312 24.156 -9.5 1 33.91 9 GLY B CA 1
ATOM 904 C C . GLY B 1 9 ? -21.297 23.078 -9.18 1 33.91 9 GLY B C 1
ATOM 905 O O . GLY B 1 9 ? -21.656 21.922 -8.969 1 33.91 9 GLY B O 1
ATOM 906 N N . GLU B 1 10 ? -20.266 23 -9.852 1 34.25 10 GLU B N 1
ATOM 907 C CA . GLU B 1 10 ? -19.016 22.312 -9.555 1 34.25 10 GLU B CA 1
ATOM 908 C C . GLU B 1 10 ? -18.656 22.453 -8.078 1 34.25 10 GLU B C 1
ATOM 910 O O . GLU B 1 10 ? -18.109 23.469 -7.652 1 34.25 10 GLU B O 1
ATOM 915 N N . LYS B 1 11 ? -19.625 22.312 -7.145 1 37.44 11 LYS B N 1
ATOM 916 C CA . LYS B 1 11 ? -19.438 22.188 -5.703 1 37.44 11 LYS B CA 1
ATOM 917 C C . LYS B 1 11 ? -18.047 21.641 -5.379 1 37.44 11 LYS B C 1
ATOM 919 O O . LYS B 1 11 ? -17.453 20.938 -6.191 1 37.44 11 LYS B O 1
ATOM 924 N N . MET B 1 12 ? -17.281 22.375 -4.473 1 36.06 12 MET B N 1
ATOM 925 C CA . MET B 1 12 ? -15.945 22.109 -3.957 1 36.06 12 MET B CA 1
ATOM 926 C C . MET B 1 12 ? -15.75 20.609 -3.693 1 36.06 12 MET B C 1
ATOM 928 O O . MET B 1 12 ? -16 20.141 -2.584 1 36.06 12 MET B O 1
ATOM 932 N N . GLU B 1 13 ? -16.422 19.828 -4.258 1 41.69 13 GLU B N 1
ATOM 933 C CA . GLU B 1 13 ? -16.109 18.406 -4.281 1 41.69 13 GLU B CA 1
ATOM 934 C C . GLU B 1 13 ? -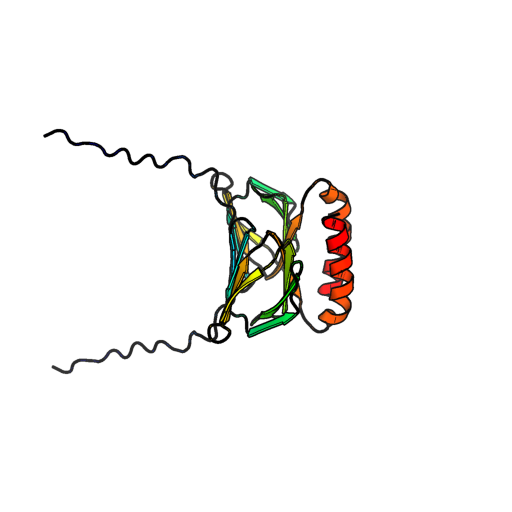14.625 18.172 -4.043 1 41.69 13 GLU B C 1
ATOM 936 O O . GLU B 1 13 ? -14.141 17.031 -4.184 1 41.69 13 GLU B O 1
ATOM 941 N N . GLY B 1 14 ? -13.781 19.062 -3.961 1 41.97 14 GLY B N 1
ATOM 942 C CA . GLY B 1 14 ? -12.383 19.375 -3.73 1 41.97 14 GLY B CA 1
ATOM 943 C C . GLY B 1 14 ? -11.852 18.812 -2.422 1 41.97 14 GLY B C 1
ATOM 944 O O . GLY B 1 14 ? -10.688 19.016 -2.082 1 41.97 14 GLY B O 1
ATOM 945 N N . ALA B 1 15 ? -12.672 19.125 -1.461 1 49.25 15 ALA B N 1
ATOM 946 C CA . ALA B 1 15 ? -12.078 18.547 -0.26 1 49.25 15 ALA B CA 1
ATOM 947 C C . ALA B 1 15 ? -11.633 17.109 -0.506 1 49.25 15 ALA B C 1
ATOM 949 O O . ALA B 1 15 ? -12.461 16.234 -0.753 1 49.25 15 ALA B O 1
ATOM 950 N N . GLY B 1 16 ? -10.602 16.922 -1.451 1 67.81 16 GLY B N 1
ATOM 951 C CA . GLY B 1 16 ? -9.984 15.953 -2.352 1 67.81 16 GLY B CA 1
ATOM 952 C C . GLY B 1 16 ? -10.016 14.539 -1.819 1 67.81 16 GLY B C 1
ATOM 953 O O . GLY B 1 16 ? -10.18 14.32 -0.617 1 67.81 16 GLY B O 1
ATOM 954 N N . ARG B 1 17 ? -10.484 13.547 -2.615 1 89.31 17 ARG B N 1
ATOM 955 C CA . ARG B 1 17 ? -10.453 12.109 -2.389 1 89.31 17 ARG B CA 1
ATOM 956 C C . ARG B 1 17 ? -9.023 11.609 -2.213 1 89.31 17 ARG B C 1
ATOM 958 O O . ARG B 1 17 ? -8.094 12.164 -2.799 1 89.31 17 ARG B O 1
ATOM 965 N N . HIS B 1 18 ? -8.914 10.789 -1.154 1 96.69 18 HIS B N 1
ATOM 966 C CA . HIS B 1 18 ? -7.617 10.141 -0.985 1 96.69 18 HIS B CA 1
ATOM 967 C C . HIS B 1 18 ? -7.527 8.859 -1.804 1 96.69 18 HIS B C 1
ATOM 969 O O . HIS B 1 18 ? -8.367 7.969 -1.661 1 96.69 18 HIS B O 1
ATOM 975 N N . THR B 1 19 ? -6.629 8.867 -2.635 1 97.81 19 THR B N 1
ATOM 976 C CA . THR B 1 19 ? -6.379 7.695 -3.469 1 97.81 19 THR B CA 1
ATOM 977 C C . THR B 1 19 ? -4.883 7.414 -3.576 1 97.81 19 THR B C 1
ATOM 979 O O . THR B 1 19 ? -4.07 8.336 -3.529 1 97.81 19 THR B O 1
ATOM 982 N N . ILE B 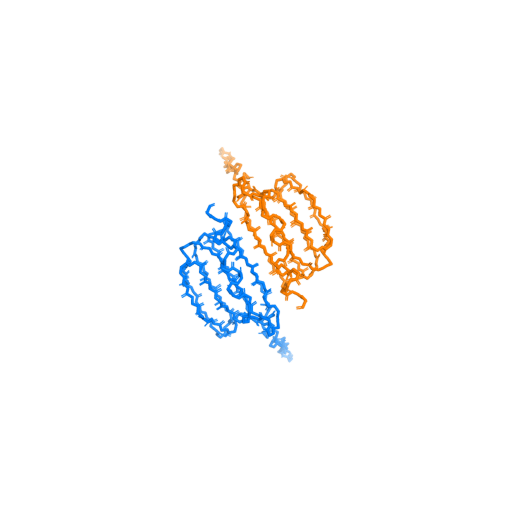1 20 ? -4.52 6.117 -3.621 1 98.31 20 ILE B N 1
ATOM 983 C CA . ILE B 1 20 ? -3.146 5.695 -3.885 1 98.31 20 ILE B CA 1
ATOM 984 C C . ILE B 1 20 ? -3.109 4.809 -5.125 1 98.31 20 ILE B C 1
ATOM 986 O O . ILE B 1 20 ? -3.926 3.895 -5.27 1 98.31 20 ILE B O 1
ATOM 990 N N . THR B 1 21 ? -2.242 5.125 -6.027 1 98.56 21 THR B N 1
ATOM 991 C CA . THR B 1 21 ? -1.971 4.258 -7.168 1 98.56 21 THR B CA 1
ATOM 992 C C . THR B 1 21 ? -0.494 3.877 -7.219 1 98.56 21 THR B C 1
ATOM 994 O O . THR B 1 21 ? 0.378 4.75 -7.18 1 98.56 21 THR B O 1
ATOM 997 N N . LEU B 1 22 ? -0.236 2.635 -7.23 1 98.5 22 LEU B N 1
ATOM 998 C CA . LEU B 1 22 ? 1.121 2.113 -7.363 1 98.5 22 LEU B CA 1
ATOM 999 C C . LEU B 1 22 ? 1.277 1.319 -8.656 1 98.5 22 LEU B C 1
ATOM 1001 O O . LEU B 1 22 ? 0.533 0.366 -8.898 1 98.5 22 LEU B O 1
ATOM 1005 N N . GLN B 1 23 ? 2.242 1.79 -9.422 1 97.75 23 GLN B N 1
ATOM 1006 C CA . GLN B 1 23 ? 2.498 1.123 -10.695 1 97.75 23 GLN B CA 1
ATOM 1007 C C . GLN B 1 23 ? 3.828 0.376 -10.664 1 97.75 23 GLN B C 1
ATOM 1009 O O . GLN B 1 23 ? 4.887 0.986 -10.492 1 97.75 23 GLN B O 1
ATOM 1014 N N . GLU B 1 24 ? 3.787 -0.952 -10.781 1 95.88 24 GLU B N 1
ATOM 1015 C CA . GLU B 1 24 ? 4.922 -1.862 -10.914 1 95.88 24 GLU B CA 1
ATOM 1016 C C . GLU B 1 24 ? 5.887 -1.718 -9.742 1 95.88 24 GLU B C 1
ATOM 1018 O O . GLU B 1 24 ? 7.102 -1.846 -9.914 1 95.88 24 GLU B O 1
ATOM 1023 N N . ARG B 1 25 ? 5.348 -1.229 -8.648 1 96.75 25 ARG B N 1
ATOM 1024 C CA . ARG B 1 25 ? 6.102 -0.979 -7.422 1 96.75 25 ARG B CA 1
ATOM 1025 C C . ARG B 1 25 ? 7.148 0.108 -7.637 1 96.75 25 ARG B C 1
ATOM 1027 O O . ARG B 1 25 ? 8.102 0.225 -6.859 1 96.75 25 ARG B O 1
ATOM 1034 N N . LYS B 1 26 ? 7.039 0.961 -8.703 1 97.88 26 LYS B N 1
ATOM 1035 C CA . LYS B 1 26 ? 8.109 1.888 -9.062 1 97.88 26 LYS B CA 1
ATOM 1036 C C . LYS B 1 26 ? 7.621 3.334 -9.016 1 97.88 26 LYS B C 1
ATOM 1038 O O . LYS B 1 26 ? 8.422 4.262 -8.938 1 97.88 26 LYS B O 1
ATOM 1043 N N . ARG B 1 27 ? 6.398 3.484 -9.117 1 98.62 27 ARG B N 1
ATOM 1044 C CA . ARG B 1 27 ? 5.828 4.828 -9.141 1 98.62 27 ARG B CA 1
ATOM 1045 C C . ARG B 1 27 ? 4.523 4.883 -8.359 1 98.62 27 ARG B C 1
ATOM 1047 O O . ARG B 1 27 ? 3.574 4.156 -8.664 1 98.62 27 ARG B O 1
ATOM 1054 N N . LEU B 1 28 ? 4.492 5.777 -7.375 1 98.75 28 LEU B N 1
ATOM 1055 C CA . LEU B 1 28 ? 3.305 5.938 -6.543 1 98.75 28 LEU B CA 1
ATOM 1056 C C . LEU B 1 28 ? 2.73 7.344 -6.68 1 98.75 28 LEU B C 1
ATOM 1058 O O . LEU B 1 28 ? 3.475 8.328 -6.648 1 98.75 28 LEU B O 1
ATOM 1062 N N . VAL B 1 29 ? 1.444 7.375 -6.883 1 98.38 29 VAL B N 1
ATOM 1063 C CA . VAL B 1 29 ? 0.712 8.633 -6.875 1 98.38 29 VAL B CA 1
ATOM 1064 C C . VAL B 1 29 ? -0.294 8.641 -5.727 1 98.38 29 VAL B C 1
ATOM 1066 O O . VAL B 1 29 ? -1.137 7.75 -5.625 1 98.38 29 VAL B O 1
ATOM 1069 N N . ALA B 1 30 ? -0.158 9.586 -4.859 1 98.12 30 ALA B N 1
ATOM 1070 C CA . ALA B 1 30 ? -1.109 9.773 -3.768 1 98.12 30 ALA B CA 1
ATOM 1071 C C . ALA B 1 30 ? -1.856 11.094 -3.906 1 98.12 30 ALA B C 1
ATOM 1073 O O . ALA B 1 30 ? -1.249 12.133 -4.184 1 98.12 30 ALA B O 1
ATOM 1074 N N . GLU B 1 31 ? -3.141 11.016 -3.773 1 97.25 31 GLU B N 1
ATOM 1075 C CA . GLU B 1 31 ? -3.994 12.195 -3.684 1 97.25 31 GLU B CA 1
ATOM 1076 C C . GLU B 1 31 ? -4.496 12.398 -2.258 1 97.25 31 GLU B C 1
ATOM 1078 O O . GLU B 1 31 ? -4.609 11.445 -1.487 1 97.25 31 GLU B O 1
ATOM 1083 N N . GLY B 1 32 ? -4.891 13.633 -1.98 1 96.75 32 GLY B N 1
ATOM 1084 C CA . GLY B 1 32 ? -5.383 13.938 -0.647 1 96.75 32 GLY B CA 1
ATOM 1085 C C . GLY B 1 32 ? -4.281 14.031 0.392 1 96.75 32 GLY B C 1
ATOM 1086 O O . GLY B 1 32 ? -4.492 13.688 1.557 1 96.75 32 GLY B O 1
ATOM 1087 N N . VAL B 1 33 ? -3.088 14.336 -0.061 1 96.56 33 VAL B N 1
ATOM 1088 C CA . VAL B 1 33 ? -1.948 14.531 0.828 1 96.56 33 VAL B CA 1
ATOM 1089 C C . VAL B 1 33 ? -1.93 15.969 1.338 1 96.56 33 VAL B C 1
ATOM 1091 O O . VAL B 1 33 ? -2.008 16.922 0.55 1 96.56 33 VAL B O 1
ATOM 1094 N N . ARG B 1 34 ? -1.852 16.078 2.594 1 96 34 ARG B N 1
ATOM 1095 C CA . ARG B 1 34 ? -1.908 17.391 3.209 1 96 34 ARG B CA 1
ATOM 1096 C C . ARG B 1 34 ? -0.507 17.953 3.455 1 96 34 ARG B C 1
ATOM 1098 O O . ARG B 1 34 ? -0.276 19.156 3.328 1 96 34 ARG B O 1
ATOM 1105 N N . GLN B 1 35 ? 0.38 17.062 3.877 1 96.25 35 GLN B N 1
ATOM 1106 C CA . GLN B 1 35 ? 1.742 17.453 4.219 1 96.25 35 GLN B CA 1
ATOM 1107 C C . GLN B 1 35 ? 2.705 16.281 4.09 1 96.25 35 GLN B C 1
ATOM 1109 O O . GLN B 1 35 ? 2.338 15.141 4.367 1 96.25 35 GLN B O 1
ATOM 1114 N N . VAL B 1 36 ? 3.855 16.641 3.666 1 97.19 36 VAL B N 1
ATOM 1115 C CA . VAL B 1 36 ? 4.922 15.641 3.699 1 97.19 36 VAL B CA 1
ATOM 1116 C C . VAL B 1 36 ? 5.895 15.961 4.836 1 97.19 36 VAL B C 1
ATOM 1118 O O . VAL B 1 36 ? 6.355 17.094 4.965 1 97.19 36 VAL B O 1
ATOM 1121 N N . GLY B 1 37 ? 6.059 14.984 5.703 1 94.5 37 GLY B N 1
ATOM 1122 C CA . GLY B 1 37 ? 7 15.133 6.801 1 94.5 37 GLY B CA 1
ATOM 1123 C C . GLY B 1 37 ? 8.414 14.727 6.434 1 94.5 37 GLY B C 1
ATOM 1124 O O . GLY B 1 37 ? 8.922 15.109 5.379 1 94.5 37 GLY B O 1
ATOM 1125 N N . THR B 1 38 ? 9.047 13.984 7.266 1 91.31 38 THR B N 1
ATOM 1126 C CA . THR B 1 38 ? 10.414 13.516 7.031 1 91.31 38 THR B CA 1
ATOM 1127 C C . THR B 1 38 ? 10.438 12.461 5.93 1 91.31 38 THR B C 1
ATOM 1129 O O . THR B 1 38 ? 9.5 11.672 5.801 1 91.31 38 THR B O 1
ATOM 1132 N N . PHE B 1 39 ? 11.57 12.664 5.098 1 93.44 39 PHE B N 1
ATOM 1133 C CA . PHE B 1 39 ? 11.703 11.648 4.059 1 93.44 39 PHE B CA 1
ATOM 1134 C C . PHE B 1 39 ? 13.172 11.32 3.807 1 93.44 39 PHE B C 1
ATOM 1136 O O . PHE B 1 39 ? 14.047 12.141 4.082 1 93.44 39 PHE B O 1
ATOM 1143 N N . SER B 1 40 ? 13.344 10.047 3.549 1 96.56 40 SER B N 1
ATOM 1144 C CA . SER B 1 40 ? 14.617 9.5 3.076 1 96.56 40 SER B CA 1
ATOM 1145 C C . SER B 1 40 ? 14.414 8.625 1.846 1 96.56 40 SER B C 1
ATOM 1147 O O . SER B 1 40 ? 13.312 8.562 1.296 1 96.56 40 SER B O 1
ATOM 1149 N N . ASP B 1 41 ? 15.516 8.078 1.464 1 97 41 ASP B N 1
ATOM 1150 C CA . ASP B 1 41 ? 15.391 7.219 0.289 1 97 41 ASP B CA 1
ATOM 1151 C C . ASP B 1 41 ? 14.844 5.844 0.668 1 97 41 ASP B C 1
ATOM 1153 O O . ASP B 1 41 ? 14.594 5.008 -0.202 1 97 41 ASP B O 1
ATOM 1157 N N . THR B 1 42 ? 14.547 5.625 1.9 1 96.06 42 THR B N 1
ATOM 1158 C CA . THR B 1 42 ? 14.016 4.332 2.328 1 96.06 42 THR B CA 1
ATOM 1159 C C . THR B 1 42 ? 12.641 4.5 2.963 1 96.06 42 THR B C 1
ATOM 1161 O O . THR B 1 42 ? 11.906 3.523 3.139 1 96.06 42 THR B O 1
ATOM 1164 N N . GLU B 1 43 ? 12.281 5.805 3.361 1 95.5 43 GLU B N 1
ATOM 1165 C CA . GLU B 1 43 ? 11.008 6.039 4.043 1 95.5 43 GLU B CA 1
ATOM 1166 C C . GLU B 1 43 ? 10.5 7.453 3.787 1 95.5 43 GLU B C 1
ATOM 1168 O O . GLU B 1 43 ? 11.266 8.414 3.822 1 95.5 43 GLU B O 1
ATOM 1173 N N . ILE B 1 44 ? 9.203 7.594 3.559 1 97.06 44 ILE B N 1
ATOM 1174 C CA . ILE B 1 44 ? 8.523 8.883 3.469 1 97.06 44 ILE B CA 1
ATOM 1175 C C . ILE B 1 44 ? 7.289 8.875 4.371 1 97.06 44 ILE B C 1
ATOM 1177 O O . ILE B 1 44 ? 6.512 7.918 4.359 1 97.06 44 ILE B O 1
ATOM 1181 N N . ARG B 1 45 ? 7.145 9.922 5.125 1 95.75 45 ARG B N 1
ATOM 1182 C CA . ARG B 1 45 ? 5.973 10.102 5.977 1 95.75 45 ARG B CA 1
ATOM 1183 C C . ARG B 1 45 ? 5.117 11.273 5.496 1 95.75 45 ARG B C 1
ATOM 1185 O O . ARG B 1 45 ? 5.633 12.367 5.25 1 95.75 45 ARG B O 1
ATOM 1192 N N . ALA B 1 46 ? 3.871 11.031 5.41 1 95.62 46 ALA B N 1
ATOM 1193 C CA . ALA B 1 46 ? 2.969 12.086 4.949 1 95.62 46 ALA B CA 1
ATOM 1194 C C . ALA B 1 46 ? 1.665 12.078 5.742 1 95.62 46 ALA B C 1
ATOM 1196 O O . ALA B 1 46 ? 1.21 11.016 6.188 1 95.62 46 ALA B O 1
ATOM 1197 N N . ASP B 1 47 ? 1.176 13.219 5.871 1 94.75 47 ASP B N 1
ATOM 1198 C CA . ASP B 1 47 ? -0.166 13.344 6.43 1 94.75 47 ASP B CA 1
ATOM 1199 C C . ASP B 1 47 ? -1.218 13.422 5.328 1 94.75 47 ASP B C 1
ATOM 1201 O O . ASP B 1 47 ? -1.08 14.211 4.387 1 94.75 47 ASP B O 1
ATOM 1205 N N . THR B 1 48 ? -2.221 12.586 5.453 1 94.75 48 THR B N 1
ATOM 1206 C CA . THR B 1 48 ? -3.281 12.57 4.453 1 94.75 48 THR B CA 1
ATOM 1207 C C . THR B 1 48 ? -4.629 12.891 5.094 1 94.75 48 THR B C 1
ATOM 1209 O O . THR B 1 48 ? -4.719 13.078 6.309 1 94.75 48 THR B O 1
ATOM 1212 N N . LEU B 1 49 ? -5.586 12.984 4.293 1 91.44 49 LEU B N 1
ATOM 1213 C CA . LEU B 1 49 ? -6.953 13.18 4.77 1 91.44 49 LEU B CA 1
ATOM 1214 C C . LEU B 1 49 ? -7.395 12.023 5.656 1 91.44 49 LEU B C 1
ATOM 1216 O O . LEU B 1 49 ? -8.32 12.172 6.457 1 91.44 49 LEU B O 1
ATOM 1220 N N . MET B 1 50 ? -6.652 10.898 5.484 1 90.44 50 MET B N 1
ATOM 1221 C CA . MET B 1 50 ? -7.086 9.695 6.184 1 90.44 50 MET B CA 1
ATOM 1222 C C . MET B 1 50 ? -6.055 9.273 7.23 1 90.44 50 MET B C 1
ATOM 1224 O O . MET B 1 50 ? -5.992 8.102 7.605 1 90.44 50 MET B O 1
ATOM 1228 N N . GLY B 1 51 ? -5.219 10.125 7.605 1 89.31 51 GLY B N 1
ATOM 1229 C CA . GLY B 1 51 ? -4.215 9.828 8.609 1 89.31 51 GLY B CA 1
ATOM 1230 C C . GLY B 1 51 ? -2.799 9.844 8.062 1 89.31 51 GLY B C 1
ATOM 1231 O O . GLY B 1 51 ? -2.572 10.273 6.93 1 89.31 51 GLY B O 1
ATOM 1232 N N . GLN B 1 52 ? -1.91 9.445 8.906 1 93.25 52 GLN B N 1
ATOM 1233 C CA . GLN B 1 52 ? -0.512 9.414 8.492 1 93.25 52 GLN B CA 1
ATOM 1234 C C . GLN B 1 52 ? -0.228 8.203 7.598 1 93.25 52 GLN B C 1
ATOM 1236 O O . GLN B 1 52 ? -0.696 7.098 7.879 1 93.25 52 GLN B O 1
ATOM 1241 N N . LEU B 1 53 ? 0.513 8.484 6.641 1 94.31 53 LEU B N 1
ATOM 1242 C CA . LEU B 1 53 ? 0.921 7.48 5.66 1 94.31 53 LEU B CA 1
ATOM 1243 C C . LEU B 1 53 ? 2.43 7.266 5.699 1 94.31 53 LEU B C 1
ATOM 1245 O O . LEU B 1 53 ? 3.199 8.227 5.656 1 94.31 53 LEU B O 1
ATOM 1249 N N . LEU B 1 54 ? 2.783 6.023 5.812 1 95.06 54 LEU B N 1
ATOM 1250 C CA . LEU B 1 54 ? 4.191 5.652 5.738 1 95.06 54 LEU B CA 1
ATOM 1251 C C . LEU B 1 54 ? 4.48 4.879 4.453 1 95.06 54 LEU B C 1
ATOM 1253 O O . LEU B 1 54 ? 3.9 3.818 4.219 1 95.06 54 LEU B O 1
ATOM 1257 N N . LEU B 1 55 ? 5.289 5.445 3.658 1 96.75 55 LEU B N 1
ATOM 1258 C CA . LEU B 1 55 ? 5.785 4.781 2.459 1 96.75 55 LEU B CA 1
ATOM 1259 C C . LEU B 1 55 ? 7.188 4.219 2.688 1 96.75 55 LEU B C 1
ATOM 1261 O O . LEU B 1 55 ? 8.094 4.953 3.084 1 96.75 55 LEU B O 1
ATOM 1265 N N . LYS B 1 56 ? 7.309 2.947 2.418 1 94.31 56 LYS B N 1
ATOM 1266 C CA . LYS B 1 56 ? 8.594 2.279 2.588 1 94.31 56 LYS B CA 1
ATOM 1267 C C . LYS B 1 56 ? 9.109 1.732 1.261 1 94.31 56 LYS B C 1
ATOM 1269 O O . LYS B 1 56 ? 8.336 1.212 0.455 1 94.31 56 LYS B O 1
ATOM 1274 N N . GLY B 1 57 ? 10.461 1.868 1.14 1 96 57 GLY B N 1
ATOM 1275 C CA . GLY B 1 57 ? 11.055 1.35 -0.085 1 96 57 GLY B CA 1
ATOM 1276 C C . GLY B 1 57 ? 12.539 1.647 -0.207 1 96 57 GLY B C 1
ATOM 1277 O O . GLY B 1 57 ? 13.227 1.795 0.801 1 96 57 GLY B O 1
ATOM 1278 N N . GLU B 1 58 ? 12.953 1.46 -1.369 1 96.5 58 GLU B N 1
ATOM 1279 C CA . GLU B 1 58 ? 14.344 1.75 -1.688 1 96.5 58 GLU B CA 1
ATOM 1280 C C . GLU B 1 58 ? 14.453 2.764 -2.826 1 96.5 58 GLU B C 1
ATOM 1282 O O . GLU B 1 58 ? 13.742 2.654 -3.828 1 96.5 58 GLU B O 1
ATOM 1287 N N . GLY B 1 59 ? 15.367 3.703 -2.613 1 97.81 59 GLY B N 1
ATOM 1288 C CA . GLY B 1 59 ? 15.578 4.703 -3.65 1 97.81 59 GLY B CA 1
ATOM 1289 C C . GLY B 1 59 ? 14.383 5.602 -3.865 1 97.81 59 GLY B C 1
ATOM 1290 O O . GLY B 1 59 ? 14.094 6.004 -4.996 1 97.81 59 GLY B O 1
ATOM 1291 N N . LEU B 1 60 ? 13.664 5.875 -2.822 1 97.62 60 LEU B N 1
ATOM 1292 C CA . LEU B 1 60 ? 12.469 6.703 -2.93 1 97.62 60 LEU B CA 1
ATOM 1293 C C . LEU B 1 60 ? 12.836 8.156 -3.201 1 97.62 60 LEU B C 1
ATOM 1295 O O . LEU B 1 60 ? 13.727 8.711 -2.547 1 97.62 60 LEU B O 1
ATOM 1299 N N . GLN B 1 61 ? 12.156 8.719 -4.215 1 98.38 61 GLN B N 1
ATOM 1300 C CA . GLN B 1 61 ? 12.367 10.109 -4.594 1 98.38 61 GLN B CA 1
ATOM 1301 C C . GLN B 1 61 ? 11.039 10.789 -4.934 1 98.38 61 GLN B C 1
ATOM 1303 O O . GLN B 1 61 ? 10.305 10.328 -5.805 1 98.38 61 GLN B O 1
ATOM 1308 N N . ILE B 1 62 ? 10.844 11.891 -4.281 1 98.44 62 ILE B N 1
ATOM 1309 C CA . ILE B 1 62 ? 9.656 12.672 -4.617 1 98.44 62 ILE B CA 1
ATOM 1310 C C . ILE B 1 62 ? 9.883 13.398 -5.938 1 98.44 62 ILE B C 1
ATOM 1312 O O . ILE B 1 62 ? 10.789 14.227 -6.055 1 98.44 62 ILE B O 1
ATOM 1316 N N . THR B 1 63 ? 9.055 13.141 -6.875 1 98.5 63 THR B N 1
ATOM 1317 C CA . THR B 1 63 ? 9.227 13.75 -8.188 1 98.5 63 THR B CA 1
ATOM 1318 C C . THR B 1 63 ? 8.188 14.836 -8.422 1 98.5 63 THR B C 1
ATOM 1320 O O . THR B 1 63 ? 8.359 15.688 -9.297 1 98.5 63 THR B O 1
ATOM 1323 N N . GLU B 1 64 ? 7.098 14.758 -7.695 1 98.06 64 GLU B N 1
ATOM 1324 C CA . GLU B 1 64 ? 6.062 15.789 -7.773 1 98.06 64 GLU B CA 1
ATOM 1325 C C . GLU B 1 64 ? 5.359 15.969 -6.434 1 98.06 64 GLU B C 1
ATOM 1327 O O . GLU B 1 64 ? 4.984 14.984 -5.785 1 98.06 64 GLU B O 1
ATOM 1332 N N . LEU B 1 65 ? 5.234 17.188 -5.98 1 97.19 65 LEU B N 1
ATOM 1333 C CA . LEU B 1 65 ? 4.461 17.547 -4.793 1 97.19 65 LEU B CA 1
ATOM 1334 C C . LEU B 1 65 ? 3.656 18.812 -5.027 1 97.19 65 LEU B C 1
ATOM 1336 O O . LEU B 1 65 ? 4.223 19.859 -5.367 1 97.19 65 LEU B O 1
ATOM 1340 N N . ASN B 1 66 ? 2.438 18.719 -4.965 1 96.94 66 ASN B N 1
ATOM 1341 C CA . ASN B 1 66 ? 1.527 19.859 -4.988 1 96.94 66 ASN B CA 1
ATOM 1342 C C . ASN B 1 66 ? 0.583 19.844 -3.789 1 96.94 66 ASN B C 1
ATOM 1344 O O . ASN B 1 66 ? -0.393 19.094 -3.771 1 96.94 66 ASN B O 1
ATOM 1348 N N . LEU B 1 67 ? 0.826 20.578 -2.879 1 92.38 67 LEU B N 1
ATOM 1349 C CA . LEU B 1 67 ? 0.066 20.531 -1.635 1 92.38 67 LEU B CA 1
ATOM 1350 C C . LEU B 1 67 ? -1.287 21.219 -1.798 1 92.38 67 LEU B C 1
ATOM 1352 O O . LEU B 1 67 ? -2.213 20.969 -1.023 1 92.38 67 LEU B O 1
ATOM 1356 N N . GLU B 1 68 ? -1.448 22.125 -2.768 1 92.69 68 GLU B N 1
ATOM 1357 C CA . GLU B 1 68 ? -2.742 22.75 -3.041 1 92.69 68 GLU B CA 1
ATOM 1358 C C . GLU B 1 68 ? -3.75 21.719 -3.543 1 92.69 68 GLU B C 1
ATOM 1360 O O . GLU B 1 68 ? -4.891 21.672 -3.08 1 92.69 68 GLU B O 1
ATOM 1365 N N . THR B 1 69 ? -3.32 20.844 -4.395 1 93.31 69 THR B N 1
ATOM 1366 C CA . THR B 1 69 ? -4.199 19.812 -4.941 1 93.31 69 THR B CA 1
ATOM 1367 C C . THR B 1 69 ? -4.105 18.531 -4.113 1 93.31 69 THR B C 1
ATOM 1369 O O . THR B 1 69 ? -4.93 17.625 -4.27 1 93.31 69 THR B O 1
ATOM 1372 N N . GLY B 1 70 ? -3.09 18.5 -3.324 1 95.75 70 GLY B N 1
ATOM 1373 C CA . GLY B 1 70 ? -2.863 17.312 -2.498 1 95.75 70 GLY B CA 1
ATOM 1374 C C . GLY B 1 70 ? -2.227 16.172 -3.256 1 95.75 70 GLY B C 1
ATOM 1375 O O . GLY B 1 70 ? -2.412 15.008 -2.898 1 95.75 70 GLY B O 1
ATOM 1376 N N . ARG B 1 71 ? -1.572 16.391 -4.301 1 97.31 71 ARG B N 1
ATOM 1377 C CA . ARG B 1 71 ? -0.998 15.352 -5.148 1 97.31 71 ARG B CA 1
ATOM 1378 C C . ARG B 1 71 ? 0.48 15.141 -4.836 1 97.31 71 ARG B C 1
ATOM 1380 O O . ARG B 1 71 ? 1.25 16.094 -4.773 1 97.31 71 ARG B O 1
ATOM 1387 N N . LEU B 1 72 ? 0.915 13.906 -4.594 1 98.38 72 LEU B N 1
ATOM 1388 C CA . LEU B 1 72 ? 2.285 13.469 -4.344 1 98.38 72 LEU B CA 1
ATOM 1389 C C . LEU B 1 72 ? 2.67 12.328 -5.277 1 98.38 72 LEU B C 1
ATOM 1391 O O . LEU B 1 72 ? 1.949 11.336 -5.379 1 98.38 72 LEU B O 1
ATOM 1395 N N . VAL B 1 73 ? 3.74 12.484 -5.977 1 98.69 73 VAL B N 1
ATOM 1396 C CA . VAL B 1 73 ? 4.266 11.414 -6.82 1 98.69 73 VAL B CA 1
ATOM 1397 C C . VAL B 1 73 ? 5.656 11.016 -6.336 1 98.69 73 VAL B C 1
ATOM 1399 O O . VAL B 1 73 ? 6.543 11.859 -6.199 1 98.69 73 VAL B O 1
ATOM 1402 N N . VAL B 1 74 ? 5.832 9.797 -6.039 1 98.75 74 VAL B N 1
ATOM 1403 C CA . VAL B 1 74 ? 7.098 9.25 -5.562 1 98.75 74 VAL B CA 1
ATOM 1404 C C . VAL B 1 74 ? 7.562 8.133 -6.492 1 98.75 74 VAL B C 1
ATOM 1406 O O . VAL B 1 74 ? 6.77 7.277 -6.895 1 98.75 74 VAL B O 1
ATOM 1409 N N . GLU B 1 75 ? 8.812 8.148 -6.852 1 98.69 75 GLU B N 1
ATOM 1410 C CA . GLU B 1 75 ? 9.43 7.066 -7.617 1 98.69 75 GLU B CA 1
ATOM 1411 C C . GLU B 1 75 ? 10.453 6.309 -6.77 1 98.69 75 GLU B C 1
ATOM 1413 O O . GLU B 1 75 ? 11.055 6.875 -5.859 1 98.69 75 GLU B O 1
ATOM 1418 N N . GLY B 1 76 ? 10.648 5.074 -7.082 1 98.25 76 GLY B N 1
ATOM 1419 C CA . GLY B 1 76 ? 11.523 4.145 -6.379 1 98.25 76 GLY B CA 1
ATOM 1420 C C . GLY B 1 76 ? 11.016 2.715 -6.406 1 98.25 76 GLY B C 1
ATOM 1421 O O . GLY B 1 76 ? 10.227 2.346 -7.285 1 98.25 76 GLY B O 1
ATOM 1422 N N . ASN B 1 77 ? 11.57 1.864 -5.512 1 96.81 77 ASN B N 1
ATOM 1423 C CA . ASN B 1 77 ? 11.102 0.498 -5.324 1 96.81 77 ASN B CA 1
ATOM 1424 C C . ASN B 1 77 ? 10.336 0.346 -4.012 1 96.81 77 ASN B C 1
ATOM 1426 O O . ASN B 1 77 ? 10.938 0.292 -2.938 1 96.81 77 ASN B O 1
ATOM 1430 N N . PHE B 1 78 ? 9.008 0.288 -4.109 1 96.62 78 PHE B N 1
ATOM 1431 C CA . PHE B 1 78 ? 8.156 0.332 -2.926 1 96.62 78 PHE B CA 1
ATOM 1432 C C . PHE B 1 78 ? 8.031 -1.052 -2.301 1 96.62 78 PHE B C 1
ATOM 1434 O O . PHE B 1 78 ? 7.801 -2.037 -3.004 1 96.62 78 PHE B O 1
ATOM 1441 N N . SER B 1 79 ? 8.086 -1.09 -0.992 1 94.62 79 SER B N 1
ATOM 1442 C CA . SER B 1 79 ? 7.926 -2.348 -0.269 1 94.62 79 SER B CA 1
ATOM 1443 C C . SER B 1 79 ? 6.723 -2.299 0.666 1 94.62 79 SER B C 1
ATOM 1445 O O . SER B 1 79 ? 6.16 -3.338 1.017 1 94.62 79 SER B O 1
ATOM 1447 N N . GLY B 1 80 ? 6.305 -1.067 1.058 1 94.69 80 GLY B N 1
ATOM 1448 C CA . GLY B 1 80 ? 5.184 -0.985 1.979 1 94.69 80 GLY B CA 1
ATOM 1449 C C . GLY B 1 80 ? 4.469 0.352 1.932 1 94.69 80 GLY B C 1
ATOM 1450 O O . GLY B 1 80 ? 5.105 1.399 1.809 1 94.69 80 GLY B O 1
ATOM 1451 N N . ILE B 1 81 ? 3.23 0.33 1.986 1 96.12 81 ILE B N 1
ATOM 1452 C CA . ILE B 1 81 ? 2.312 1.452 2.162 1 96.12 81 ILE B CA 1
ATOM 1453 C C . ILE B 1 81 ? 1.457 1.229 3.406 1 96.12 81 ILE B C 1
ATOM 1455 O O . ILE B 1 81 ? 0.604 0.339 3.43 1 96.12 81 ILE B O 1
ATOM 1459 N N . ILE B 1 82 ? 1.695 2.025 4.422 1 94.25 82 ILE B N 1
ATOM 1460 C CA . ILE B 1 82 ? 1.113 1.734 5.727 1 94.25 82 ILE B CA 1
ATOM 1461 C C . ILE B 1 82 ? 0.419 2.98 6.273 1 94.25 82 ILE B C 1
ATOM 1463 O O . ILE B 1 82 ? 1.005 4.066 6.293 1 94.25 82 ILE B O 1
ATOM 1467 N N . TYR B 1 83 ? -0.782 2.795 6.637 1 94.25 83 TYR B N 1
ATOM 1468 C CA . TYR B 1 83 ? -1.5 3.861 7.328 1 94.25 83 TYR B CA 1
ATOM 1469 C C . TYR B 1 83 ? -1.357 3.725 8.836 1 94.25 83 TYR B C 1
ATOM 1471 O O . TYR B 1 83 ? -1.617 2.656 9.398 1 94.25 83 TYR B O 1
ATOM 1479 N N . VAL B 1 84 ? -0.924 4.73 9.461 1 84.69 84 VAL B N 1
ATOM 1480 C CA . VAL B 1 84 ? -0.753 4.746 10.914 1 84.69 84 VAL B CA 1
ATOM 1481 C C . VAL B 1 84 ? -1.833 5.613 11.555 1 84.69 84 VAL B C 1
ATOM 1483 O O . VAL B 1 84 ? -2.02 6.77 11.164 1 84.69 84 VAL B O 1
ATOM 1486 N N . GLU B 1 85 ? -2.66 4.805 12.312 1 69.19 85 GLU B N 1
ATOM 1487 C CA . GLU B 1 85 ? -3.736 5.508 13.008 1 69.19 85 GLU B CA 1
ATOM 1488 C C . GLU B 1 85 ? -3.268 6.031 14.359 1 69.19 85 GLU B C 1
ATOM 1490 O O . GLU B 1 85 ? -2.531 5.352 15.078 1 69.19 85 GLU B O 1
ATOM 1495 N N . GLY B 1 86 ? -3.727 7.137 14.789 1 61.44 86 GLY B N 1
ATOM 1496 C CA . GLY B 1 86 ? -3.691 7.688 16.141 1 61.44 86 GLY B CA 1
ATOM 1497 C C . GLY B 1 86 ? -2.283 7.969 16.625 1 61.44 86 GLY B C 1
ATOM 1498 O O . GLY B 1 86 ? -1.324 7.895 15.859 1 61.44 86 GLY B O 1
ATOM 1499 N N . GLN B 1 87 ? -2.133 8.414 18 1 51.12 87 GLN B N 1
ATOM 1500 C CA . GLN B 1 87 ? -0.987 8.766 18.828 1 51.12 87 GLN B CA 1
ATOM 1501 C C . GLN B 1 87 ? 0.039 7.633 18.859 1 51.12 87 GLN B C 1
ATOM 1503 O O . GLN B 1 87 ? 1.141 7.801 19.375 1 51.12 87 GLN B O 1
ATOM 1508 N N . ALA B 1 88 ? -0.27 6.633 18.516 1 50.25 88 ALA B N 1
ATOM 1509 C CA . ALA B 1 88 ? 0.658 5.508 18.578 1 50.25 88 ALA B CA 1
ATOM 1510 C C . ALA B 1 88 ? 1.819 5.691 17.609 1 50.25 88 ALA B C 1
ATOM 1512 O O . ALA B 1 88 ? 2.717 4.852 17.531 1 50.25 88 ALA B O 1
ATOM 1513 N N . ALA B 1 89 ? 1.778 6.699 16.859 1 51.84 89 ALA B N 1
ATOM 1514 C CA . ALA B 1 89 ? 2.777 7.023 15.852 1 51.84 89 ALA B CA 1
ATOM 1515 C C . ALA B 1 89 ? 4.184 7 16.438 1 51.84 89 ALA B C 1
ATOM 1517 O O . ALA B 1 89 ? 5.145 6.625 15.758 1 51.84 89 ALA B O 1
ATOM 1518 N N . MET B 1 90 ? 4.281 7.523 17.562 1 49.28 90 MET B N 1
ATOM 1519 C CA . MET B 1 90 ? 5.613 7.688 18.125 1 49.28 90 MET B CA 1
ATOM 1520 C C . MET B 1 90 ? 6.262 6.332 18.391 1 49.28 90 MET B C 1
ATOM 1522 O O . MET B 1 90 ? 7.445 6.137 18.094 1 49.28 90 MET B O 1
ATOM 1526 N N . ALA B 1 91 ? 5.641 5.543 19.172 1 49.34 91 ALA B N 1
ATOM 1527 C CA . ALA B 1 91 ? 6.195 4.254 19.578 1 49.34 91 ALA B CA 1
ATOM 1528 C C . ALA B 1 91 ? 6.395 3.342 18.375 1 49.34 91 ALA B C 1
ATOM 1530 O O . ALA B 1 91 ? 7.352 2.562 18.328 1 49.34 91 ALA B O 1
ATOM 1531 N N . SER B 1 92 ? 5.766 3.699 17.141 1 54.62 92 SER B N 1
ATOM 1532 C CA . SER B 1 92 ? 5.547 2.84 15.984 1 54.62 92 SER B CA 1
ATOM 1533 C C . SER B 1 92 ? 6.707 2.936 15 1 54.62 92 SER B C 1
ATOM 1535 O O . SER B 1 92 ? 7.102 1.934 14.398 1 54.62 92 SER B O 1
ATOM 1537 N N . ARG B 1 93 ? 7.414 3.967 15.133 1 59.22 93 ARG B N 1
ATOM 1538 C CA . ARG B 1 93 ? 8.469 4.195 14.148 1 59.22 93 ARG B CA 1
ATOM 1539 C C . ARG B 1 93 ? 9.633 3.234 14.359 1 59.22 93 ARG B C 1
ATOM 1541 O O . ARG B 1 93 ? 10.156 2.664 13.398 1 59.22 93 ARG B O 1
ATOM 1548 N N . LYS B 1 94 ? 10 3.197 15.609 1 62.09 94 LYS B N 1
ATOM 1549 C CA . LYS B 1 94 ? 11.164 2.373 15.93 1 62.09 94 LYS B CA 1
ATOM 1550 C C . LYS B 1 94 ? 10.883 0.899 15.648 1 62.09 94 LYS B C 1
ATOM 1552 O O . LYS B 1 94 ? 11.734 0.192 15.109 1 62.09 94 LYS B O 1
ATOM 1557 N N . ASP B 1 95 ? 9.742 0.564 15.977 1 63.38 95 ASP B N 1
ATOM 1558 C CA . ASP B 1 95 ? 9.391 -0.841 15.805 1 63.38 95 ASP B CA 1
ATOM 1559 C C . ASP B 1 95 ? 9.234 -1.188 14.328 1 63.38 95 ASP B C 1
ATOM 1561 O O . ASP B 1 95 ? 9.68 -2.248 13.883 1 63.38 95 ASP B O 1
ATOM 1565 N N . TRP B 1 96 ? 8.805 -0.252 13.539 1 63.84 96 TRP B N 1
ATOM 1566 C CA . TRP B 1 96 ? 8.602 -0.477 12.109 1 63.84 96 TRP B CA 1
ATOM 1567 C C . TRP B 1 96 ? 9.938 -0.616 11.391 1 63.84 96 TRP B C 1
ATOM 1569 O O . TRP B 1 96 ? 10.086 -1.46 10.508 1 63.84 96 TRP B O 1
ATOM 1579 N N . ARG B 1 97 ? 10.812 0.228 11.742 1 68.56 97 ARG B N 1
ATOM 1580 C CA . ARG B 1 97 ? 12.148 0.209 11.148 1 68.56 97 ARG B CA 1
ATOM 1581 C C . ARG B 1 97 ? 12.82 -1.14 11.367 1 68.56 97 ARG B C 1
ATOM 1583 O O . ARG B 1 97 ? 13.438 -1.688 10.453 1 68.56 97 ARG B O 1
ATOM 1590 N N . ARG B 1 98 ? 12.727 -1.512 12.555 1 66.81 98 ARG B N 1
ATOM 1591 C CA . ARG B 1 98 ? 13.367 -2.771 12.906 1 66.81 98 ARG B CA 1
ATOM 1592 C C . ARG B 1 98 ? 12.781 -3.93 12.109 1 66.81 98 ARG B C 1
ATOM 1594 O O . ARG B 1 98 ? 13.516 -4.793 11.625 1 66.81 98 ARG B O 1
ATOM 1601 N N . LEU B 1 99 ? 11.562 -3.926 11.938 1 63.97 99 LEU B N 1
ATOM 1602 C CA . LEU B 1 99 ? 10.891 -5.012 11.234 1 63.97 99 LEU B CA 1
ATOM 1603 C C . LEU B 1 99 ? 11.203 -4.965 9.742 1 63.97 99 LEU B C 1
ATOM 1605 O O . LEU B 1 99 ? 11.414 -6.004 9.117 1 63.97 99 LEU B O 1
ATOM 1609 N N . TRP B 1 100 ? 11.203 -3.838 9.211 1 69.75 100 TRP B N 1
ATOM 1610 C CA . TRP B 1 100 ? 11.531 -3.648 7.801 1 69.75 100 TRP B CA 1
ATOM 1611 C C . TRP B 1 100 ? 12.945 -4.145 7.5 1 69.75 100 TRP B C 1
ATOM 1613 O O . TRP B 1 100 ? 13.172 -4.828 6.5 1 69.75 100 TRP B O 1
ATOM 1623 N N . ASP B 1 101 ? 13.828 -3.715 8.414 1 67.94 101 ASP B N 1
ATOM 1624 C CA . ASP B 1 101 ? 15.211 -4.145 8.273 1 67.94 101 ASP B CA 1
ATOM 1625 C C . ASP B 1 101 ? 15.312 -5.664 8.195 1 67.94 101 ASP B C 1
ATOM 1627 O O . ASP B 1 101 ? 16.109 -6.203 7.434 1 67.94 101 ASP B O 1
ATOM 1631 N N . ARG B 1 102 ? 14.523 -6.234 8.914 1 66.25 102 ARG B N 1
ATOM 1632 C CA . ARG B 1 102 ? 14.562 -7.688 9.008 1 66.25 102 ARG B CA 1
ATOM 1633 C C . ARG B 1 102 ? 14.023 -8.336 7.734 1 66.25 102 ARG B C 1
ATOM 1635 O O . ARG B 1 102 ? 14.5 -9.383 7.309 1 66.25 102 ARG B O 1
ATOM 1642 N N . LEU B 1 103 ? 13.039 -7.781 7.125 1 63.28 103 LEU B N 1
ATOM 1643 C CA . LEU B 1 103 ? 12.375 -8.344 5.953 1 63.28 103 LEU B CA 1
ATOM 1644 C C . LEU B 1 103 ? 13.25 -8.211 4.715 1 63.28 103 LEU B C 1
ATOM 1646 O O . LEU B 1 103 ? 13.219 -9.07 3.828 1 63.28 103 LEU B O 1
ATOM 1650 N N . TRP B 1 104 ? 14 -7.184 4.676 1 62.91 104 TRP B N 1
ATOM 1651 C CA . TRP B 1 104 ? 14.789 -6.906 3.48 1 62.91 104 TRP B CA 1
ATOM 1652 C C . TRP B 1 104 ? 16.219 -7.426 3.639 1 62.91 104 TRP B C 1
ATOM 1654 O O . TRP B 1 104 ? 16.969 -7.508 2.662 1 62.91 104 TRP B O 1
ATOM 1664 N N . ARG B 1 105 ? 16.578 -7.641 4.879 1 57.97 105 ARG B N 1
ATOM 1665 C CA . ARG B 1 105 ? 17.844 -8.336 5.031 1 57.97 105 ARG B CA 1
ATOM 1666 C C . ARG B 1 105 ? 17.719 -9.805 4.656 1 57.97 105 ARG B C 1
ATOM 1668 O O . ARG B 1 105 ? 16.688 -10.43 4.91 1 57.97 105 ARG B O 1
#

Foldseek 3Di:
DDPPPPPVPPDCPQCKDWDWDADPQFKIKTWQWQAWDDDDQAWTWTQGPQAIKIWGFHRKDWPDDDNSSRITMIGHRTDDIDGDDDPCVVVVPVVVVVVVVVVVD/DDPPPPPVCPDCPQCKDWDWDADPQFKIKTWQWQAWDDDDQAWTWTQGPQAIKIWGFHRKDWPDDDNSSRITMIGHRTDDIDGDDDPCVVVVPVVVVVVVVVVVD

Sequence (210 aa):
MAIEIRRGGEKMEGAGRHTITLQERKRLVAEGVRQVGTFSDTEIRADTLMGQLLLKGEGLQITELNLETGRLVVEGNFSGIIYVEGQAAMASRKDWRRLWDRLWRMAIEIRRGGEKMEGAGRHTITLQERKRLVAEGVRQVGTFSDTEIRADTLMGQLLLKGEGLQITELNLETGRLVVEGNFSGIIYVEGQAAMASRKDWRRLWDRLWR

Organism: Ammonifex degensii (strain DSM 10501 / KC4) (NCBI:txid429009)